Protein AF-A0AAV5SUM6-F1 (afdb_monomer_lite)

Sequence (226 aa):
YHSSLCSFTIERWVATRWWKWYEKASPETRWILVIMEMANLIPAVLNATLWMLGYIDVALNVAINFLLNNVSCVIYYITYRRNILALDLINRGEISFDSYSVARTFQLRENVMVMRYFVSVVLPSAAVSFPCFVYFAFHQFGPEDWIIPRTIAFALFDLHLVLFRVVYLYREITINETILEEFRKIGLVTCLIRMLPMSKRVHPYKDPSEEFRNDDNTRTYFDQLA

Organism: NCBI:txid358040

Secondary structure (DSSP, 8-state):
---HHHHHHHHHHHHHHSHHHHHTT-THHHHHHHHHHHHHHHHHHHHHHHHHTTSS-HHHHHHHHHHHHHHHHHHHHHHHHHHHHHHHHHHTT-S-GGG--HHHHHHHHHHHHHHHHHHHHHHHHHHHHHHHHHHHHHHHHS-TT-HHHHHHHHHHHHHHHHHHHHHHHHHHHHH-HHHHHHHHTSHHHHHHHHHS----PPPS---HHHHHHTTT-SSHHHHT--

Foldseek 3Di:
DQDPLQLLLVVLVCCLVPVVVVVVVDPVVVVSVVVSVCVRVVVVVVLVVCVVVVVDDPVRSVVVSVVSVVVSVVSLVVSLVVLVVVLVCVVVVVDDPVPDDPSSNVSSVVSNVVSVLVCVLVVVLCVLCVLLVVLVCCLVVPDPVPVPSNVVSVVVSVVSVVVSVVVSVVVVCLLDVVSVVVLCVPVVSVVVVVVDPPDPDDNPDPPVVVVVVVPDDPPPPVVVVD

InterPro domains:
  IPR004151 7TM GPCR, serpentine receptor class e (Sre) [PF03125] (5-226)
  IPR052860 Nematode Receptor-Like/GPCR1 [PTHR47521] (3-225)

pLDDT: mean 84.13, std 13.01, range [44.81, 98.19]

Radius of gyration: 22.7 Å; chains: 1; bounding box: 47×44×70 Å

Structure (mmCIF, N/CA/C/O backbone):
data_AF-A0AAV5SUM6-F1
#
_entry.id   AF-A0AAV5SUM6-F1
#
loop_
_atom_site.group_PDB
_atom_site.id
_atom_site.type_symbol
_atom_site.label_atom_id
_atom_site.label_alt_id
_atom_site.label_comp_id
_atom_site.label_asym_id
_atom_site.label_entity_id
_atom_site.label_seq_id
_atom_site.pdbx_PDB_ins_code
_atom_site.Cartn_x
_atom_site.Cartn_y
_atom_site.Cartn_z
_atom_site.occupancy
_atom_site.B_iso_or_equiv
_atom_site.auth_seq_id
_atom_site.auth_comp_id
_atom_site.auth_asym_id
_atom_site.auth_atom_id
_atom_site.pdbx_PDB_model_num
ATOM 1 N N . TYR A 1 1 ? -1.340 4.580 -9.460 1.00 44.81 1 TYR A N 1
ATOM 2 C CA . TYR A 1 1 ? -1.251 4.219 -8.032 1.00 44.81 1 TYR A CA 1
ATOM 3 C C . TYR A 1 1 ? -1.003 5.462 -7.180 1.00 44.81 1 TYR A C 1
ATOM 5 O O . TYR A 1 1 ? -0.123 5.456 -6.327 1.00 44.81 1 TYR A O 1
ATOM 13 N N . HIS A 1 2 ? -1.787 6.530 -7.379 1.00 45.31 2 HIS A N 1
ATOM 14 C CA . HIS A 1 2 ? -1.822 7.584 -6.368 1.00 45.31 2 HIS A CA 1
ATOM 15 C C . HIS A 1 2 ? -2.390 6.982 -5.079 1.00 45.31 2 HIS A C 1
ATOM 17 O O . HIS A 1 2 ? -3.199 6.055 -5.104 1.00 45.31 2 HIS A O 1
ATOM 23 N N . SER A 1 3 ? -1.789 7.404 -3.978 1.00 59.62 3 SER A N 1
ATOM 24 C CA . SER A 1 3 ? -1.592 6.664 -2.742 1.00 59.62 3 SER A CA 1
ATOM 25 C C . SER A 1 3 ? -2.893 6.272 -2.036 1.00 59.62 3 SER A C 1
ATOM 27 O O . SER A 1 3 ? -3.333 6.965 -1.115 1.00 59.62 3 SER A O 1
ATOM 29 N N . SER A 1 4 ? -3.427 5.093 -2.365 1.00 69.88 4 SER A N 1
ATOM 30 C CA . SER A 1 4 ? -4.371 4.373 -1.497 1.00 69.88 4 SER A CA 1
ATOM 31 C C . SER A 1 4 ? -3.863 4.335 -0.053 1.00 69.88 4 SER A C 1
ATOM 33 O O . SER A 1 4 ? -4.636 4.512 0.879 1.00 69.88 4 SER A O 1
ATOM 35 N N . LEU A 1 5 ? -2.541 4.236 0.126 1.00 80.44 5 LEU A N 1
ATOM 36 C CA . LEU A 1 5 ? -1.873 4.317 1.421 1.00 80.44 5 LEU A CA 1
ATOM 37 C C . LEU A 1 5 ? -2.079 5.667 2.125 1.00 80.44 5 LEU A C 1
ATOM 39 O O . LEU A 1 5 ? -2.320 5.672 3.325 1.00 80.44 5 LEU A O 1
ATOM 43 N N . CYS A 1 6 ? -2.024 6.803 1.423 1.00 80.56 6 CYS A N 1
ATOM 44 C CA . CYS A 1 6 ? -2.256 8.119 2.033 1.00 80.56 6 CYS A CA 1
ATOM 45 C C . CYS A 1 6 ? -3.722 8.297 2.414 1.00 80.56 6 CYS A C 1
ATOM 47 O O . CYS A 1 6 ? -3.994 8.673 3.548 1.00 80.56 6 CYS A O 1
ATOM 49 N N . SER A 1 7 ? -4.651 7.964 1.507 1.00 83.25 7 SER A N 1
ATOM 50 C CA . SER A 1 7 ? -6.089 8.035 1.797 1.00 83.25 7 SER A CA 1
ATOM 51 C C . SER A 1 7 ? -6.431 7.180 3.015 1.00 83.25 7 SER A C 1
ATOM 53 O O . SER A 1 7 ? -6.967 7.688 3.998 1.00 83.25 7 SER A O 1
ATOM 55 N N . PHE A 1 8 ? -5.969 5.926 3.019 1.00 85.00 8 PHE A N 1
ATOM 56 C CA . PHE A 1 8 ? -6.120 5.015 4.147 1.00 85.00 8 PHE A CA 1
ATOM 57 C C . PHE A 1 8 ? -5.480 5.569 5.428 1.00 85.00 8 PHE A C 1
ATOM 59 O O . PHE A 1 8 ? -6.082 5.537 6.497 1.00 85.00 8 PHE A O 1
ATOM 66 N N . THR A 1 9 ? -4.269 6.126 5.349 1.00 85.88 9 THR A N 1
ATOM 67 C CA . THR A 1 9 ? -3.590 6.704 6.521 1.00 85.88 9 THR A CA 1
ATOM 68 C C . THR A 1 9 ? -4.360 7.885 7.092 1.00 85.88 9 THR A C 1
ATOM 70 O O . THR A 1 9 ? -4.524 7.969 8.308 1.00 85.88 9 THR A O 1
ATOM 73 N N . ILE A 1 10 ? -4.831 8.792 6.235 1.00 85.69 10 ILE A N 1
ATOM 74 C CA . ILE A 1 10 ? -5.625 9.951 6.639 1.00 85.69 10 ILE A CA 1
ATOM 75 C C . ILE A 1 10 ? -6.941 9.475 7.242 1.00 85.69 10 ILE A C 1
ATOM 77 O O . ILE A 1 10 ? -7.312 9.955 8.305 1.00 85.69 10 ILE A O 1
ATOM 81 N N . GLU A 1 11 ? -7.611 8.498 6.637 1.00 86.19 11 GLU A N 1
ATOM 82 C CA . GLU A 1 11 ? -8.847 7.920 7.163 1.00 86.19 11 GLU A CA 1
ATOM 83 C C . GLU A 1 11 ? -8.635 7.340 8.567 1.00 86.19 11 GLU A C 1
ATOM 85 O O . GLU A 1 11 ? -9.374 7.669 9.496 1.00 86.19 11 GLU A O 1
ATOM 90 N N . ARG A 1 12 ? -7.576 6.542 8.762 1.00 88.69 12 ARG A N 1
ATOM 91 C CA . ARG A 1 12 ? -7.224 5.986 10.077 1.00 88.69 12 ARG A CA 1
ATOM 92 C C . ARG A 1 12 ? -6.838 7.075 11.076 1.00 88.69 12 ARG A C 1
ATOM 94 O O . ARG A 1 12 ? -7.205 6.996 12.246 1.00 88.69 12 ARG A O 1
ATOM 101 N N . TRP A 1 13 ? -6.128 8.110 10.631 1.00 86.88 13 TRP A N 1
ATOM 102 C CA . TRP A 1 13 ? -5.780 9.262 11.461 1.00 86.88 13 TRP A CA 1
ATOM 103 C C . TRP A 1 13 ? -7.026 10.048 11.894 1.00 86.88 13 TRP A C 1
ATOM 105 O O . TRP A 1 13 ? -7.157 10.389 13.074 1.00 86.88 13 TRP A O 1
ATOM 115 N N . VAL A 1 14 ? -7.969 10.269 10.973 1.00 86.69 14 VAL A N 1
ATOM 116 C CA . VAL A 1 14 ? -9.267 10.898 11.239 1.00 86.69 14 VAL A CA 1
ATOM 117 C C . VAL A 1 14 ? -10.059 10.054 12.236 1.00 86.69 14 VAL A C 1
ATOM 119 O O . VAL A 1 14 ? -10.526 10.579 13.246 1.00 86.69 14 VAL A O 1
ATOM 122 N N . ALA A 1 15 ? -10.144 8.740 12.024 1.00 84.62 15 ALA A N 1
ATOM 123 C CA . ALA A 1 15 ? -10.828 7.830 12.938 1.00 84.62 15 ALA A CA 1
ATOM 124 C C . ALA A 1 15 ? -10.250 7.899 14.361 1.00 84.62 15 ALA A C 1
ATOM 126 O O . ALA A 1 15 ? -11.000 8.043 15.325 1.00 84.62 15 ALA A O 1
ATOM 127 N N . THR A 1 16 ? -8.920 7.912 14.507 1.00 85.12 16 THR A N 1
ATOM 128 C CA . THR A 1 16 ? -8.274 8.057 15.822 1.00 85.12 16 THR A CA 1
ATOM 129 C C . THR A 1 16 ? -8.564 9.421 16.472 1.00 85.12 16 THR A C 1
ATOM 131 O O . THR A 1 16 ? -8.722 9.506 17.694 1.00 85.12 16 THR A O 1
ATOM 134 N N . ARG A 1 17 ? -8.617 10.514 15.697 1.00 86.56 17 ARG A N 1
ATOM 135 C CA . ARG A 1 17 ? -8.765 11.875 16.242 1.00 86.56 17 ARG A CA 1
ATOM 136 C C . ARG A 1 17 ? -10.213 12.234 16.580 1.00 86.56 17 ARG A C 1
ATOM 138 O O . ARG A 1 17 ? -10.444 12.860 17.616 1.00 86.56 17 ARG A O 1
ATOM 145 N N . TRP A 1 18 ? -11.164 11.818 15.750 1.00 87.50 18 TRP A N 1
ATOM 146 C CA . TRP A 1 18 ? -12.596 12.110 15.876 1.00 87.50 18 TRP A CA 1
ATOM 147 C C . TRP A 1 18 ? -13.410 10.870 16.283 1.00 87.50 18 TRP A C 1
ATOM 149 O O . TRP A 1 18 ? -14.534 10.661 15.830 1.00 87.50 18 TRP A O 1
ATOM 159 N N . TRP A 1 19 ? -12.860 10.069 17.199 1.00 84.00 19 TRP A N 1
ATOM 160 C CA . TRP A 1 19 ? -13.443 8.810 17.682 1.00 84.00 19 TRP A CA 1
ATOM 161 C C . TRP A 1 19 ? -14.905 8.924 18.157 1.00 84.00 19 TRP A C 1
ATOM 163 O O . TRP A 1 19 ? -15.729 8.064 17.848 1.00 84.00 19 TRP A O 1
ATOM 173 N N . LYS A 1 20 ? -15.249 10.021 18.854 1.00 85.62 20 LYS A N 1
ATOM 174 C CA . LYS A 1 20 ? -16.604 10.290 19.384 1.00 85.62 20 LYS A CA 1
ATOM 175 C C . LYS A 1 20 ? -17.661 10.406 18.293 1.00 85.62 20 LYS A C 1
ATOM 177 O O . LYS A 1 20 ? -18.840 10.180 18.535 1.00 85.62 20 LYS A O 1
ATOM 182 N N . TRP A 1 21 ? -17.260 10.857 17.111 1.00 82.19 21 TRP A N 1
ATOM 183 C CA . TRP A 1 21 ? -18.175 10.996 15.991 1.00 82.19 21 TRP A CA 1
ATOM 184 C C . TRP A 1 21 ? -18.424 9.637 15.329 1.00 82.19 21 TRP A C 1
ATOM 186 O O . TRP A 1 21 ? -19.573 9.317 15.043 1.00 82.19 21 TRP A O 1
ATOM 196 N N . TYR A 1 22 ? -17.389 8.794 15.219 1.00 77.38 22 TYR A N 1
ATOM 197 C CA . TYR A 1 22 ? -17.535 7.401 14.782 1.00 77.38 22 TYR A CA 1
ATOM 198 C C . TYR A 1 22 ? -18.463 6.597 15.702 1.00 77.38 22 TYR A C 1
ATOM 200 O O . TYR A 1 22 ? -19.274 5.810 15.226 1.00 77.38 22 TYR A O 1
ATOM 208 N N . GLU A 1 23 ? -18.389 6.832 17.013 1.00 79.50 23 GLU A N 1
ATOM 209 C CA . GLU A 1 23 ? -19.241 6.165 18.007 1.00 79.50 23 GLU A CA 1
ATOM 210 C C . GLU A 1 23 ? -20.736 6.443 17.796 1.00 79.50 23 GLU A C 1
ATOM 212 O O . GLU A 1 23 ? -21.570 5.574 18.031 1.00 79.50 23 GLU A O 1
ATOM 217 N N . LYS A 1 24 ? -21.088 7.633 17.295 1.00 83.94 24 LYS A N 1
ATOM 218 C CA . LYS A 1 24 ? -22.487 8.001 17.043 1.00 83.94 24 LYS A CA 1
ATOM 219 C C . LYS A 1 24 ? -23.091 7.294 15.829 1.00 83.94 24 LYS A C 1
ATOM 221 O O . LYS A 1 24 ? -24.297 7.420 15.633 1.00 83.94 24 LYS A O 1
ATOM 226 N N . ALA A 1 25 ? -22.274 6.606 15.021 1.00 77.94 25 ALA A N 1
ATOM 227 C CA . ALA A 1 25 ? -22.680 5.903 13.803 1.00 77.94 25 ALA A CA 1
ATOM 228 C C . ALA A 1 25 ? -23.651 6.723 12.928 1.00 77.94 25 ALA A C 1
ATOM 230 O O . ALA A 1 25 ? -24.602 6.186 12.350 1.00 77.94 25 ALA A O 1
ATOM 231 N N . SER A 1 26 ? -23.451 8.044 12.868 1.00 82.88 26 SER A N 1
ATOM 232 C CA . SER A 1 26 ? -24.387 8.929 12.186 1.00 82.88 26 SER A CA 1
ATOM 233 C C . SER A 1 26 ? -24.334 8.682 10.670 1.00 82.88 26 SER A C 1
ATOM 235 O O . SER A 1 26 ? -23.302 8.264 10.138 1.00 82.88 26 SER A O 1
ATOM 237 N N . PRO A 1 27 ? -25.420 8.951 9.921 1.00 84.44 27 PRO A N 1
ATOM 238 C CA . PRO A 1 27 ? -25.420 8.834 8.458 1.00 84.44 27 PRO A CA 1
ATOM 239 C C . PRO A 1 27 ? -24.300 9.644 7.785 1.00 84.44 27 PRO A C 1
ATOM 241 O O . PRO A 1 27 ? -23.797 9.263 6.729 1.00 84.44 27 PRO A O 1
ATOM 244 N N . GLU A 1 28 ? -23.866 10.727 8.432 1.00 84.00 28 GLU A N 1
ATOM 245 C CA . GLU A 1 28 ? -22.728 11.559 8.033 1.00 84.00 28 GLU A CA 1
ATOM 246 C C . GLU A 1 28 ? -21.419 10.765 7.942 1.00 84.00 28 GLU A C 1
ATOM 248 O O . GLU A 1 28 ? -20.552 11.104 7.136 1.00 84.00 28 GLU A O 1
ATOM 253 N N . THR A 1 29 ? -21.283 9.666 8.695 1.00 80.88 29 THR A N 1
ATOM 254 C CA . THR A 1 29 ? -20.079 8.834 8.664 1.00 80.88 29 THR A CA 1
ATOM 255 C C . THR A 1 29 ? -19.814 8.176 7.326 1.00 80.88 29 THR A C 1
ATOM 257 O O . THR A 1 29 ? -18.662 8.056 6.909 1.00 80.88 29 THR A O 1
ATOM 260 N N . ARG A 1 30 ? -20.874 7.877 6.577 1.00 83.81 30 ARG A N 1
ATOM 261 C CA . ARG A 1 30 ? -20.751 7.338 5.220 1.00 83.81 30 ARG A CA 1
ATOM 262 C C . ARG A 1 30 ? -20.231 8.382 4.235 1.00 83.81 30 ARG A C 1
ATOM 264 O O . ARG A 1 30 ? -19.468 8.037 3.337 1.00 83.81 30 ARG A O 1
ATOM 271 N N . TRP A 1 31 ? -20.594 9.652 4.415 1.00 87.62 31 TRP A N 1
ATOM 272 C CA . TRP A 1 31 ? -20.155 10.725 3.523 1.00 87.62 31 TRP A CA 1
ATOM 273 C C . TRP A 1 31 ? -18.656 10.979 3.607 1.00 87.62 31 TRP A C 1
ATOM 275 O O . TRP A 1 31 ? -18.046 11.254 2.580 1.00 87.62 31 TRP A O 1
ATOM 285 N N . ILE A 1 32 ? -18.041 10.827 4.783 1.00 84.19 32 ILE A N 1
ATOM 286 C CA . ILE A 1 32 ? -16.584 10.972 4.902 1.00 84.19 32 ILE A CA 1
ATOM 287 C C . ILE A 1 32 ? -15.861 9.917 4.068 1.00 84.19 32 ILE A C 1
ATOM 289 O O . ILE A 1 32 ? -14.914 10.267 3.374 1.00 84.19 32 ILE A O 1
ATOM 293 N N . LEU A 1 33 ? -16.328 8.665 4.061 1.00 83.31 33 LEU A N 1
ATOM 294 C CA . LEU A 1 33 ? -15.733 7.621 3.221 1.00 83.31 33 LEU A CA 1
ATOM 295 C C . LEU A 1 33 ? -15.814 7.985 1.733 1.00 83.31 33 LEU A C 1
ATOM 297 O O . LEU A 1 33 ? -14.819 7.886 1.022 1.00 83.31 33 LEU A O 1
ATOM 301 N N . VAL A 1 34 ? -16.966 8.489 1.278 1.00 87.88 34 VAL A N 1
ATOM 302 C CA . VAL A 1 34 ? -17.139 8.948 -0.110 1.00 87.88 34 VAL A CA 1
ATOM 303 C C . VAL A 1 34 ? -16.222 10.131 -0.422 1.00 87.88 34 VAL A C 1
ATOM 305 O O . VAL A 1 34 ? -15.563 10.137 -1.455 1.00 87.88 34 VAL A O 1
ATOM 308 N N . ILE A 1 35 ? -16.143 11.124 0.466 1.00 89.25 35 ILE A N 1
ATOM 309 C CA . ILE A 1 35 ? -15.290 12.306 0.278 1.00 89.25 35 ILE A CA 1
ATOM 310 C C . ILE A 1 35 ? -13.816 11.903 0.219 1.00 89.25 35 ILE A C 1
ATOM 312 O O . ILE A 1 35 ? -13.094 12.379 -0.653 1.00 89.25 35 ILE A O 1
ATOM 316 N N . MET A 1 36 ? -13.376 11.014 1.109 1.00 85.62 36 MET A N 1
ATOM 317 C CA . MET A 1 36 ? -12.009 10.492 1.135 1.00 85.62 36 MET A CA 1
ATOM 318 C C . MET A 1 36 ? -11.676 9.722 -0.145 1.00 85.62 36 MET A C 1
ATOM 320 O O . MET A 1 36 ? -10.604 9.918 -0.720 1.00 85.62 36 MET A O 1
ATOM 324 N N . GLU A 1 37 ? -12.608 8.908 -0.640 1.00 85.69 37 GLU A N 1
ATOM 325 C CA . GLU A 1 37 ? -12.416 8.169 -1.886 1.00 85.69 37 GLU A CA 1
ATOM 326 C C . GLU A 1 37 ? -12.366 9.107 -3.098 1.00 85.69 37 GLU A C 1
ATOM 328 O O . GLU A 1 37 ? -11.471 8.992 -3.934 1.00 85.69 37 GLU A O 1
ATOM 333 N N . MET A 1 38 ? -13.241 10.114 -3.157 1.00 90.06 38 MET A N 1
ATOM 334 C CA . MET A 1 38 ? -13.208 11.134 -4.210 1.00 90.06 38 MET A CA 1
ATOM 335 C C . MET A 1 38 ? -11.928 11.976 -4.155 1.00 90.06 38 MET A C 1
ATOM 337 O O . MET A 1 38 ? -11.341 12.269 -5.198 1.00 90.06 38 MET A O 1
ATOM 341 N N . ALA A 1 39 ? -11.454 12.321 -2.955 1.00 87.44 39 ALA A N 1
ATOM 342 C CA . ALA A 1 39 ? -10.200 13.041 -2.752 1.00 87.44 39 ALA A CA 1
ATOM 343 C C . ALA A 1 39 ? -8.973 12.231 -3.199 1.00 87.44 39 ALA A C 1
ATOM 345 O O . ALA A 1 39 ? -7.948 12.819 -3.534 1.00 87.44 39 ALA A O 1
ATOM 346 N N . ASN A 1 40 ? -9.073 10.900 -3.246 1.00 85.56 40 ASN A N 1
ATOM 347 C CA . ASN A 1 40 ? -8.037 10.027 -3.791 1.00 85.56 40 ASN A CA 1
ATOM 348 C C . ASN A 1 40 ? -8.187 9.826 -5.312 1.00 85.56 40 ASN A C 1
ATOM 350 O O . ASN A 1 40 ? -7.207 9.883 -6.058 1.00 85.56 40 ASN A O 1
ATOM 354 N N . LEU A 1 41 ? -9.421 9.631 -5.786 1.00 87.75 41 LEU A N 1
ATOM 355 C CA . LEU A 1 41 ? -9.725 9.346 -7.186 1.00 87.75 41 LEU A CA 1
ATOM 356 C C . LEU A 1 41 ? -9.449 10.546 -8.100 1.00 87.75 41 LEU A C 1
ATOM 358 O O . LEU A 1 41 ? -8.837 10.376 -9.154 1.00 87.75 41 LEU A O 1
ATOM 362 N N . ILE A 1 42 ? -9.861 11.756 -7.705 1.00 91.31 42 ILE A N 1
ATOM 363 C CA . ILE A 1 42 ? -9.731 12.958 -8.544 1.00 91.31 42 ILE A CA 1
ATOM 364 C C . ILE A 1 42 ? -8.257 13.251 -8.888 1.00 91.31 42 ILE A C 1
ATOM 366 O O . ILE A 1 42 ? -7.950 13.346 -10.080 1.00 91.31 42 ILE A O 1
ATOM 370 N N . PRO A 1 43 ? -7.313 13.334 -7.924 1.00 90.19 43 PRO A N 1
ATOM 371 C CA . PRO A 1 43 ? -5.901 13.542 -8.245 1.00 90.19 43 PRO A CA 1
ATOM 372 C C . PRO A 1 43 ? -5.303 12.398 -9.063 1.00 90.19 43 PRO A C 1
ATOM 374 O O . PRO A 1 43 ? -4.469 12.644 -9.930 1.00 90.19 43 PRO A O 1
ATOM 377 N N . ALA A 1 44 ? -5.736 11.154 -8.828 1.00 88.81 44 ALA A N 1
ATOM 378 C CA . ALA A 1 44 ? -5.259 10.003 -9.586 1.00 88.81 44 ALA A CA 1
ATOM 379 C C . ALA A 1 44 ? -5.642 10.095 -11.071 1.00 88.81 44 ALA A C 1
ATOM 381 O O . ALA A 1 44 ? -4.786 9.900 -11.937 1.00 88.81 44 ALA A O 1
ATOM 382 N N . VAL A 1 45 ? -6.907 10.422 -11.358 1.00 92.56 45 VAL A N 1
ATOM 383 C CA . VAL A 1 45 ? -7.418 10.609 -12.724 1.00 92.56 45 VAL A CA 1
ATOM 384 C C . VAL A 1 45 ? -6.761 11.817 -13.382 1.00 92.56 45 VAL A C 1
ATOM 386 O O . VAL A 1 45 ? -6.332 11.724 -14.532 1.00 92.56 45 VAL A O 1
ATOM 389 N N . LEU A 1 46 ? -6.624 12.929 -12.657 1.00 94.00 46 LEU A N 1
ATOM 390 C CA . LEU A 1 46 ? -5.969 14.129 -13.170 1.00 94.00 46 LEU A CA 1
ATOM 391 C C . LEU A 1 46 ? -4.505 13.853 -13.531 1.00 94.00 46 LEU A C 1
ATOM 393 O O . LEU A 1 46 ? -4.089 14.159 -14.644 1.00 94.00 46 LEU A O 1
ATOM 397 N N . ASN A 1 47 ? -3.741 13.214 -12.639 1.00 92.06 47 ASN A N 1
ATOM 398 C CA . ASN A 1 47 ? -2.345 12.868 -12.899 1.00 92.06 47 ASN A CA 1
ATOM 399 C C . ASN A 1 47 ? -2.202 11.911 -14.090 1.00 92.06 47 ASN A C 1
ATOM 401 O O . ASN A 1 47 ? -1.345 12.117 -14.945 1.00 92.06 47 ASN A O 1
ATOM 405 N N . ALA A 1 48 ? -3.065 10.892 -14.183 1.00 91.31 48 ALA A N 1
ATOM 406 C CA . ALA A 1 48 ? -3.079 9.979 -15.324 1.00 91.31 48 ALA A CA 1
ATOM 407 C C . ALA A 1 48 ? -3.390 10.713 -16.637 1.00 91.31 48 ALA A C 1
ATOM 409 O O . ALA A 1 48 ? -2.730 10.469 -17.641 1.00 91.31 48 ALA A O 1
ATOM 410 N N . THR A 1 49 ? -4.346 11.645 -16.619 1.00 94.81 49 THR A N 1
ATOM 411 C CA . THR A 1 49 ? -4.727 12.443 -17.793 1.00 94.81 49 THR A CA 1
ATOM 412 C C . THR A 1 49 ? -3.585 13.356 -18.234 1.00 94.81 49 THR A C 1
ATOM 414 O O . THR A 1 49 ? -3.228 13.369 -19.408 1.00 94.81 49 THR A O 1
ATOM 417 N N . LEU A 1 50 ? -2.967 14.083 -17.299 1.00 95.19 50 LEU A N 1
ATOM 418 C CA . LEU A 1 50 ? -1.843 14.978 -17.584 1.00 95.19 50 LEU A CA 1
ATOM 419 C C . LEU A 1 50 ? -0.621 14.221 -18.117 1.00 95.19 50 LEU A C 1
ATOM 421 O O . LEU A 1 50 ? 0.045 14.696 -19.034 1.00 95.19 50 LEU A O 1
ATOM 425 N N . TRP A 1 51 ? -0.356 13.033 -17.571 1.00 91.50 51 TRP A N 1
ATOM 426 C CA . TRP A 1 51 ? 0.699 12.151 -18.057 1.00 91.50 51 TRP A CA 1
ATOM 427 C C . TRP A 1 51 ? 0.400 11.615 -19.467 1.00 91.50 51 TRP A C 1
ATOM 429 O O . TRP A 1 51 ? 1.251 11.720 -20.345 1.00 91.50 51 TRP A O 1
ATOM 439 N N . MET A 1 52 ? -0.815 11.116 -19.721 1.00 92.44 52 MET A N 1
ATOM 440 C CA . MET A 1 52 ? -1.218 10.583 -21.034 1.00 92.44 52 MET A CA 1
ATOM 441 C C . MET A 1 52 ? -1.239 11.644 -22.141 1.00 92.44 52 MET A C 1
ATOM 443 O O . MET A 1 52 ? -0.939 11.335 -23.290 1.00 92.44 52 MET A O 1
ATOM 447 N N . LEU A 1 53 ? -1.577 12.892 -21.807 1.00 96.50 53 LEU A N 1
ATOM 448 C CA . LEU A 1 53 ? -1.535 14.020 -22.743 1.00 96.50 53 LEU A CA 1
ATOM 449 C C . LEU A 1 53 ? -0.114 14.572 -22.958 1.00 96.50 53 LEU A C 1
ATOM 451 O O . LEU A 1 53 ? 0.063 15.498 -23.745 1.00 96.50 53 LEU A O 1
ATOM 455 N N . GLY A 1 54 ? 0.894 14.027 -22.269 1.00 95.12 54 GLY A N 1
ATOM 456 C CA . GLY A 1 54 ? 2.289 14.445 -22.400 1.00 95.12 54 GLY A CA 1
ATOM 457 C C . GLY A 1 54 ? 2.615 15.789 -21.742 1.00 95.12 54 GLY A C 1
ATOM 458 O O . GLY A 1 54 ? 3.675 16.348 -22.007 1.00 95.12 54 GLY A O 1
ATOM 459 N N . TYR A 1 55 ? 1.741 16.318 -20.876 1.00 97.38 55 TYR A N 1
ATOM 460 C CA . TYR A 1 55 ? 2.008 17.563 -20.143 1.00 97.38 55 TYR A CA 1
ATOM 461 C C . TYR A 1 55 ? 3.031 17.385 -19.017 1.00 97.38 55 TYR A C 1
ATOM 463 O O . TYR A 1 55 ? 3.663 18.357 -18.604 1.00 97.38 55 TYR A O 1
ATOM 471 N N . ILE A 1 56 ? 3.176 16.165 -18.493 1.00 96.25 56 ILE A N 1
ATOM 472 C CA . ILE A 1 56 ? 4.121 15.836 -17.423 1.00 96.25 56 ILE A CA 1
ATOM 473 C C . ILE A 1 56 ? 5.088 14.778 -17.939 1.00 96.25 56 ILE A C 1
ATOM 475 O O . ILE A 1 56 ? 4.672 13.692 -18.345 1.00 96.25 56 ILE A O 1
ATOM 479 N N . ASP A 1 57 ? 6.381 15.089 -17.865 1.00 94.69 57 ASP A N 1
ATOM 480 C CA . ASP A 1 57 ? 7.444 14.145 -18.189 1.00 94.69 57 ASP A CA 1
ATOM 481 C C . ASP A 1 57 ? 7.388 12.893 -17.296 1.00 94.69 57 ASP A C 1
ATOM 483 O O . ASP A 1 57 ? 7.049 12.952 -16.109 1.00 94.69 57 ASP A O 1
ATOM 487 N N . VAL A 1 58 ? 7.752 11.743 -17.866 1.00 89.50 58 VAL A N 1
ATOM 488 C CA . VAL A 1 58 ? 7.720 10.447 -17.176 1.00 89.50 58 VAL A CA 1
ATOM 489 C C . VAL A 1 58 ? 8.593 10.471 -15.922 1.00 89.50 58 VAL A C 1
ATOM 491 O O . VAL A 1 58 ? 8.151 10.012 -14.866 1.00 89.50 58 VAL A O 1
ATOM 494 N N . ALA A 1 59 ? 9.809 11.019 -16.002 1.00 90.06 59 ALA A N 1
ATOM 495 C CA . ALA A 1 59 ? 10.731 11.043 -14.873 1.00 90.06 59 ALA A CA 1
ATOM 496 C C . ALA A 1 59 ? 10.210 11.956 -13.757 1.00 90.06 59 ALA A C 1
ATOM 498 O O . ALA A 1 59 ? 10.249 11.574 -12.585 1.00 90.06 59 ALA A O 1
ATOM 499 N N . LEU A 1 60 ? 9.648 13.116 -14.113 1.00 92.00 60 LEU A N 1
ATOM 500 C CA . LEU A 1 60 ? 9.026 14.025 -13.148 1.00 92.00 60 LEU A CA 1
ATOM 501 C C . LEU A 1 60 ? 7.820 13.374 -12.453 1.00 92.00 60 LEU A C 1
ATOM 503 O O . LEU A 1 60 ? 7.718 13.416 -11.226 1.00 92.00 60 LEU A O 1
ATOM 507 N N . ASN A 1 61 ? 6.935 12.723 -13.213 1.00 91.56 61 ASN A N 1
ATOM 508 C CA . ASN A 1 61 ? 5.774 12.019 -12.668 1.00 91.56 61 ASN A CA 1
ATOM 509 C C . ASN A 1 61 ? 6.195 10.901 -11.697 1.00 91.56 61 ASN A C 1
ATOM 511 O O . ASN A 1 61 ? 5.643 10.777 -10.599 1.00 91.56 61 ASN A O 1
ATOM 515 N N . VAL A 1 62 ? 7.206 10.108 -12.068 1.00 88.81 62 VAL A N 1
ATOM 516 C CA . VAL A 1 62 ? 7.766 9.050 -11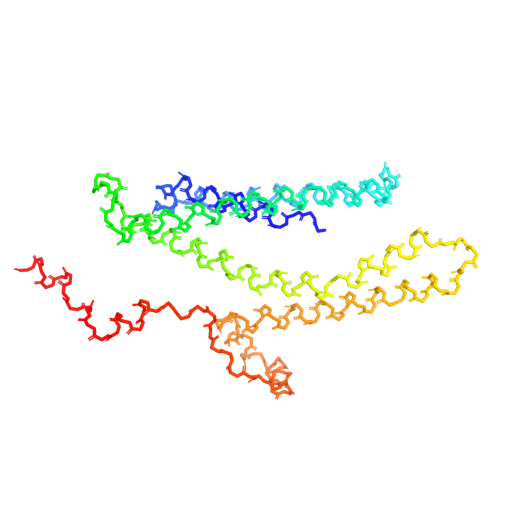.214 1.00 88.81 62 VAL A CA 1
ATOM 517 C C . VAL A 1 62 ? 8.383 9.636 -9.944 1.00 88.81 62 VAL A C 1
ATOM 519 O O . VAL A 1 62 ? 8.113 9.125 -8.857 1.00 88.81 62 VAL A O 1
ATOM 522 N N . ALA A 1 63 ? 9.147 10.728 -10.044 1.00 90.88 63 ALA A N 1
ATOM 523 C CA . ALA A 1 63 ? 9.759 11.388 -8.892 1.00 90.88 63 ALA A CA 1
ATOM 524 C C . ALA A 1 63 ? 8.711 11.929 -7.904 1.00 90.88 63 ALA A C 1
ATOM 526 O O . ALA A 1 63 ? 8.827 11.702 -6.697 1.00 90.88 63 ALA A O 1
ATOM 527 N N . ILE A 1 64 ? 7.654 12.581 -8.403 1.00 91.06 64 ILE A N 1
ATOM 528 C CA . ILE A 1 64 ? 6.542 13.077 -7.578 1.00 91.06 64 ILE A CA 1
ATOM 529 C C . ILE A 1 64 ? 5.828 11.912 -6.881 1.00 91.06 64 ILE A C 1
ATOM 531 O O . ILE A 1 64 ? 5.619 11.956 -5.668 1.00 91.06 64 ILE A O 1
ATOM 535 N N . ASN A 1 65 ? 5.493 10.845 -7.613 1.00 88.69 65 ASN A N 1
ATOM 536 C CA . ASN A 1 65 ? 4.841 9.666 -7.035 1.00 88.69 65 ASN A CA 1
ATOM 537 C C . ASN A 1 65 ? 5.721 8.981 -5.982 1.00 88.69 65 ASN A C 1
ATOM 539 O O . ASN A 1 65 ? 5.225 8.590 -4.924 1.00 88.69 65 ASN A O 1
ATOM 543 N N . PHE A 1 66 ? 7.026 8.875 -6.236 1.00 88.38 66 PHE A N 1
ATOM 544 C CA . PHE A 1 66 ? 7.983 8.335 -5.278 1.00 88.38 66 PHE A CA 1
ATOM 545 C C . PHE A 1 66 ? 8.027 9.176 -3.997 1.00 88.38 66 PHE A C 1
ATOM 547 O O . PHE A 1 66 ? 7.914 8.624 -2.901 1.00 88.38 66 PHE A O 1
ATOM 554 N N . LEU A 1 67 ? 8.131 10.504 -4.110 1.00 91.06 67 LEU A N 1
ATOM 555 C CA . LEU A 1 67 ? 8.144 11.406 -2.958 1.00 91.06 67 LEU A CA 1
ATOM 556 C C . LEU A 1 67 ? 6.852 11.289 -2.137 1.00 91.06 67 LEU A C 1
ATOM 558 O O . LEU A 1 67 ? 6.910 11.074 -0.925 1.00 91.06 67 LEU A O 1
ATOM 562 N N . LEU A 1 68 ? 5.691 11.366 -2.795 1.00 89.00 68 LEU A N 1
ATOM 563 C CA . LEU A 1 68 ? 4.384 11.254 -2.140 1.00 89.00 68 LEU A CA 1
ATOM 564 C C . LEU A 1 68 ? 4.212 9.905 -1.434 1.00 89.00 68 LEU A C 1
ATOM 566 O O . LEU A 1 68 ? 3.709 9.857 -0.309 1.00 89.00 68 LEU A O 1
ATOM 570 N N . ASN A 1 69 ? 4.663 8.812 -2.054 1.00 87.44 69 ASN A N 1
ATOM 571 C CA . ASN A 1 69 ? 4.614 7.487 -1.445 1.00 87.44 69 ASN A CA 1
ATOM 572 C C . ASN A 1 69 ? 5.486 7.408 -0.181 1.00 87.44 69 ASN A C 1
ATOM 574 O O . ASN A 1 69 ? 5.028 6.917 0.848 1.00 87.44 69 ASN A O 1
ATOM 578 N N . ASN A 1 70 ? 6.708 7.949 -0.215 1.00 90.12 70 ASN A N 1
ATOM 579 C CA . ASN A 1 70 ? 7.593 7.968 0.954 1.00 90.12 70 ASN A CA 1
ATOM 580 C C . ASN A 1 70 ? 7.023 8.815 2.099 1.00 90.12 70 ASN A C 1
ATOM 582 O O . ASN A 1 70 ? 7.010 8.362 3.244 1.00 90.12 70 ASN A O 1
ATOM 586 N N . VAL A 1 71 ? 6.485 10.002 1.798 1.00 90.12 71 VAL A N 1
ATOM 587 C CA . VAL A 1 71 ? 5.790 10.835 2.794 1.00 90.12 71 VAL A CA 1
ATOM 588 C C . VAL A 1 71 ? 4.621 10.065 3.412 1.00 90.12 71 VAL A C 1
ATOM 590 O O . VAL A 1 71 ? 4.472 10.040 4.633 1.00 90.12 71 VAL A O 1
ATOM 593 N N . SER A 1 72 ? 3.839 9.362 2.591 1.00 88.81 72 SER A N 1
ATOM 594 C CA . SER A 1 72 ? 2.711 8.550 3.058 1.00 88.81 72 SER A CA 1
ATOM 595 C C . SER A 1 72 ? 3.167 7.419 3.986 1.00 88.81 72 SER A C 1
ATOM 597 O O . SER A 1 72 ? 2.582 7.237 5.051 1.00 88.81 72 SER A O 1
ATOM 599 N N . CYS A 1 73 ? 4.249 6.710 3.648 1.00 90.00 73 CYS A N 1
ATOM 600 C CA . CYS A 1 73 ? 4.846 5.684 4.508 1.00 90.00 73 CYS A CA 1
ATOM 601 C C . CYS A 1 73 ? 5.307 6.247 5.861 1.00 90.00 73 CYS A C 1
ATOM 603 O O . CYS A 1 73 ? 5.109 5.606 6.895 1.00 90.00 73 CYS A O 1
ATOM 605 N N . VAL A 1 74 ? 5.884 7.454 5.880 1.00 91.62 74 VAL A N 1
ATOM 606 C CA . VAL A 1 74 ? 6.302 8.125 7.121 1.00 91.62 74 VAL A CA 1
ATOM 607 C C . VAL A 1 74 ? 5.090 8.472 7.988 1.00 91.62 74 VAL A C 1
ATOM 609 O O . VAL A 1 74 ? 5.071 8.135 9.173 1.00 91.62 74 VAL A O 1
ATOM 612 N N . ILE A 1 75 ? 4.052 9.089 7.413 1.00 91.00 75 ILE A N 1
ATOM 613 C CA . ILE A 1 75 ? 2.820 9.431 8.147 1.00 91.00 75 ILE A CA 1
ATOM 614 C C . ILE A 1 75 ? 2.143 8.157 8.672 1.00 91.00 75 ILE A C 1
ATOM 616 O O . ILE A 1 75 ? 1.703 8.115 9.827 1.00 91.00 75 ILE A O 1
ATOM 620 N N . TYR A 1 76 ? 2.110 7.100 7.857 1.00 91.62 76 TYR A N 1
ATOM 621 C CA . TYR A 1 76 ? 1.585 5.793 8.233 1.00 91.62 76 TYR A CA 1
ATOM 622 C C . TYR A 1 76 ? 2.325 5.224 9.441 1.00 91.62 76 TYR A C 1
ATOM 624 O O . TYR A 1 76 ? 1.701 4.862 10.439 1.00 91.62 76 TYR A O 1
ATOM 632 N N . TYR A 1 77 ? 3.658 5.198 9.386 1.00 93.25 77 TYR A N 1
ATOM 633 C CA . TYR A 1 77 ? 4.494 4.697 10.470 1.00 93.25 77 TYR A CA 1
ATOM 634 C C . TYR A 1 77 ? 4.284 5.489 11.765 1.00 93.25 77 TYR A C 1
ATOM 636 O O . TYR A 1 77 ? 4.084 4.893 12.825 1.00 93.25 77 TYR A O 1
ATOM 644 N N . ILE A 1 78 ? 4.258 6.823 11.689 1.00 93.62 78 ILE A N 1
ATOM 645 C CA . ILE A 1 78 ? 4.006 7.689 12.851 1.00 93.62 78 ILE A CA 1
ATOM 646 C C . ILE A 1 78 ? 2.632 7.385 13.459 1.00 93.62 78 ILE A C 1
ATOM 648 O O . ILE A 1 78 ? 2.511 7.241 14.677 1.00 93.62 78 ILE A O 1
ATOM 652 N N . THR A 1 79 ? 1.601 7.255 12.624 1.00 92.31 79 THR A N 1
ATOM 653 C CA . THR A 1 79 ? 0.225 6.976 13.062 1.00 92.31 79 THR A CA 1
ATOM 654 C C . THR A 1 79 ? 0.125 5.594 13.704 1.00 92.31 79 THR A C 1
ATOM 656 O O . THR A 1 79 ? -0.425 5.458 14.796 1.00 92.31 79 THR A O 1
ATOM 659 N N . TYR A 1 80 ? 0.747 4.585 13.097 1.00 93.75 80 TYR A N 1
ATOM 660 C CA . TYR A 1 80 ? 0.812 3.231 13.634 1.00 93.75 80 TYR A CA 1
ATOM 661 C C . TYR A 1 80 ? 1.512 3.187 14.998 1.00 93.75 80 TYR A C 1
ATOM 663 O O . TYR A 1 80 ? 0.977 2.629 15.958 1.00 93.75 80 TYR A O 1
ATOM 671 N N . ARG A 1 81 ? 2.675 3.842 15.125 1.00 94.69 81 ARG A N 1
ATOM 672 C CA . ARG A 1 81 ? 3.418 3.930 16.392 1.00 94.69 81 ARG A CA 1
ATOM 673 C C . ARG A 1 81 ? 2.614 4.637 17.478 1.00 94.69 81 ARG A C 1
ATOM 675 O O . ARG A 1 81 ? 2.614 4.175 18.615 1.00 94.69 81 ARG A O 1
ATOM 682 N N . ARG A 1 82 ? 1.908 5.720 17.136 1.00 93.69 82 ARG A N 1
ATOM 683 C CA . ARG A 1 82 ? 1.027 6.437 18.071 1.00 93.69 82 ARG A CA 1
ATOM 684 C C . ARG A 1 82 ? -0.141 5.572 18.538 1.00 93.69 82 ARG A C 1
ATOM 686 O O . ARG A 1 82 ? -0.418 5.562 19.732 1.00 93.69 82 ARG A O 1
ATOM 693 N N . ASN A 1 83 ? -0.783 4.829 17.636 1.00 92.94 83 ASN A N 1
ATOM 694 C CA . ASN A 1 83 ? -1.887 3.934 17.989 1.00 92.94 83 ASN A CA 1
ATOM 695 C C . ASN A 1 83 ? -1.422 2.793 18.910 1.00 92.94 83 ASN A C 1
ATOM 697 O O . ASN A 1 83 ? -2.097 2.498 19.893 1.00 92.94 83 ASN A O 1
ATOM 701 N N . ILE A 1 84 ? -0.246 2.204 18.652 1.00 93.56 84 ILE A N 1
ATOM 702 C CA . ILE A 1 84 ? 0.345 1.190 19.542 1.00 93.56 84 ILE A CA 1
ATOM 703 C C . ILE A 1 84 ? 0.666 1.772 20.914 1.00 93.56 84 ILE A C 1
ATOM 705 O O . ILE A 1 84 ? 0.305 1.169 21.918 1.00 93.56 84 ILE A O 1
ATOM 709 N N . LEU A 1 85 ? 1.333 2.928 20.965 1.00 93.44 85 LEU A N 1
ATOM 710 C CA . LEU A 1 85 ? 1.699 3.553 22.235 1.00 93.44 85 LEU A CA 1
ATOM 711 C C . LEU A 1 85 ? 0.452 3.904 23.054 1.00 93.44 85 LEU A C 1
ATOM 713 O O . LEU A 1 85 ? 0.410 3.635 24.247 1.00 93.44 85 LEU A O 1
ATOM 717 N N . ALA A 1 86 ? -0.580 4.457 22.414 1.00 91.25 86 ALA A N 1
ATOM 718 C CA . ALA A 1 86 ? -1.845 4.750 23.079 1.00 91.25 86 ALA A CA 1
ATOM 719 C C . ALA A 1 86 ? -2.498 3.482 23.647 1.00 91.25 86 ALA A C 1
ATOM 721 O O . ALA A 1 86 ? -3.023 3.514 24.755 1.00 91.25 86 ALA A O 1
ATOM 722 N N . LEU A 1 87 ? -2.445 2.367 22.913 1.00 90.88 87 LEU A N 1
ATOM 723 C CA . LEU A 1 87 ? -2.975 1.089 23.379 1.00 90.88 87 LEU A CA 1
ATOM 724 C C . LEU A 1 87 ? -2.162 0.513 24.553 1.00 90.88 87 LEU A C 1
ATOM 726 O O . LEU A 1 87 ? -2.752 -0.000 25.499 1.00 90.88 87 LEU A O 1
ATOM 730 N N . ASP A 1 88 ? -0.834 0.634 24.522 1.00 91.62 88 ASP A N 1
ATOM 731 C CA . ASP A 1 88 ? 0.059 0.198 25.604 1.00 91.62 88 ASP A CA 1
ATOM 732 C C . ASP A 1 88 ? -0.175 1.006 26.892 1.00 91.62 88 ASP A C 1
ATOM 734 O O . ASP A 1 88 ? -0.361 0.428 27.959 1.00 91.62 88 ASP A O 1
ATOM 738 N N . LEU A 1 89 ? -0.297 2.334 26.787 1.00 90.62 89 LEU A N 1
ATOM 739 C CA . LEU A 1 89 ? -0.621 3.205 27.926 1.00 90.62 89 LEU A CA 1
ATOM 740 C C . LEU A 1 89 ? -1.983 2.863 28.556 1.00 90.62 89 LEU A C 1
ATOM 742 O O . LEU A 1 89 ? -2.115 2.882 29.779 1.00 90.62 89 LEU A O 1
ATOM 746 N N . ILE A 1 90 ? -2.986 2.511 27.738 1.00 88.19 90 ILE A N 1
ATOM 747 C CA . ILE A 1 90 ? -4.287 2.024 28.231 1.00 88.19 90 ILE A CA 1
ATOM 748 C C . ILE A 1 90 ? -4.113 0.701 28.983 1.00 88.19 90 ILE A C 1
ATOM 750 O O . ILE A 1 90 ? -4.643 0.553 30.080 1.00 88.19 90 ILE A O 1
ATOM 754 N N . ASN A 1 91 ? -3.375 -0.253 28.410 1.00 87.00 91 ASN A N 1
ATOM 755 C CA . ASN A 1 91 ? -3.187 -1.575 29.009 1.00 87.00 91 ASN A CA 1
ATOM 756 C C . ASN A 1 91 ? -2.407 -1.523 30.335 1.00 87.00 91 ASN A C 1
ATOM 758 O O . ASN A 1 91 ? -2.612 -2.382 31.186 1.00 87.00 91 ASN A O 1
ATOM 762 N N . ARG A 1 92 ? -1.545 -0.517 30.528 1.00 89.31 92 ARG A N 1
ATOM 763 C CA . ARG A 1 92 ? -0.812 -0.281 31.785 1.00 89.31 92 ARG A CA 1
ATOM 764 C C . ARG A 1 92 ? -1.626 0.450 32.856 1.00 89.31 92 ARG A C 1
ATOM 766 O O . ARG A 1 92 ? -1.155 0.575 33.980 1.00 89.31 92 ARG A O 1
ATOM 773 N N . GLY A 1 93 ? -2.820 0.949 32.527 1.00 85.62 93 GLY A N 1
ATOM 774 C CA . GLY A 1 93 ? -3.643 1.732 33.454 1.00 85.62 93 GLY A CA 1
ATOM 775 C C . GLY A 1 93 ? -3.104 3.140 33.739 1.00 85.62 93 GLY A C 1
ATOM 776 O O . GLY A 1 93 ? -3.547 3.782 34.685 1.00 85.62 93 GLY A O 1
ATOM 777 N N . GLU A 1 94 ? -2.170 3.646 32.926 1.00 84.12 94 GLU A N 1
ATOM 778 C CA . GLU A 1 94 ? -1.550 4.971 33.109 1.00 84.12 94 GLU A CA 1
ATOM 779 C C . GLU A 1 94 ? -2.453 6.132 32.635 1.00 84.12 94 GLU A C 1
ATOM 781 O O . GLU A 1 94 ? -2.108 7.304 32.784 1.00 84.12 94 GLU A O 1
ATOM 786 N N . ILE A 1 95 ? -3.619 5.834 32.050 1.00 77.31 95 ILE A N 1
ATOM 787 C CA . ILE A 1 95 ? -4.558 6.837 31.533 1.00 77.31 95 ILE A CA 1
ATOM 788 C C . ILE A 1 95 ? -5.652 7.121 32.563 1.00 77.31 95 ILE A C 1
ATOM 790 O O . ILE A 1 95 ? -6.307 6.200 33.045 1.00 77.31 95 ILE A O 1
ATOM 794 N N . SER A 1 96 ? -5.891 8.405 32.860 1.00 72.69 96 SER A N 1
ATOM 795 C CA . SER A 1 96 ? -6.949 8.796 33.796 1.00 72.69 96 SER A CA 1
ATOM 796 C C . SER A 1 96 ? -8.330 8.341 33.303 1.00 72.69 96 SER A C 1
ATOM 798 O O . SER A 1 96 ? -8.670 8.491 32.120 1.00 72.69 96 SER A O 1
ATOM 800 N N . PHE A 1 97 ? -9.128 7.804 34.231 1.00 63.34 97 PHE A N 1
ATOM 801 C CA . PHE A 1 97 ? -10.461 7.249 33.977 1.00 63.34 97 PHE A CA 1
ATOM 802 C C . PHE A 1 97 ? -11.420 8.244 33.304 1.00 63.34 97 PHE A C 1
ATOM 804 O O . PHE A 1 97 ? -12.225 7.831 32.476 1.00 63.34 97 PHE A O 1
ATOM 811 N N . ASP A 1 98 ? -11.266 9.551 33.539 1.00 66.94 98 ASP A N 1
ATOM 812 C CA . ASP A 1 98 ? -12.090 10.597 32.905 1.00 66.94 98 ASP A CA 1
ATOM 813 C C . ASP A 1 98 ? -11.923 10.682 31.378 1.00 66.94 98 ASP A C 1
ATOM 815 O O . ASP A 1 98 ? -12.759 11.247 30.671 1.00 66.94 98 ASP A O 1
ATOM 819 N N . SER A 1 99 ? -10.834 10.129 30.841 1.00 65.81 99 SER A N 1
ATOM 820 C CA . SER A 1 99 ? -10.549 10.109 29.401 1.00 65.81 99 SER A CA 1
ATOM 821 C C . SER A 1 99 ? -10.706 8.724 28.762 1.00 65.81 99 SER A C 1
ATOM 823 O O . SER A 1 99 ? -10.483 8.567 27.549 1.00 65.81 99 SER A O 1
ATOM 825 N N . TYR A 1 100 ? -11.090 7.733 29.572 1.00 72.19 100 TYR A N 1
ATOM 826 C CA . TYR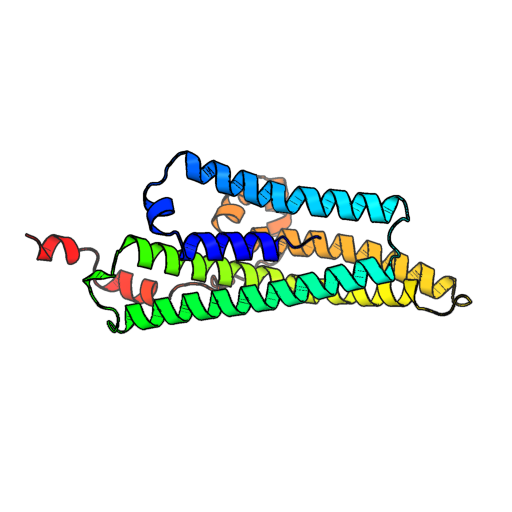 A 1 100 ? -11.297 6.356 29.162 1.00 72.19 100 TYR A CA 1
ATOM 827 C C . TYR A 1 100 ? -12.735 6.157 28.675 1.00 72.19 100 TYR A C 1
ATOM 829 O O . TYR A 1 100 ? -13.703 6.422 29.378 1.00 72.19 100 TYR A O 1
ATOM 837 N N . SER A 1 101 ? -12.872 5.666 27.446 1.00 79.50 101 SER A N 1
ATOM 838 C CA . SER A 1 101 ? -14.130 5.135 26.925 1.00 79.50 101 SER A CA 1
ATOM 839 C C . SER A 1 101 ? -13.836 3.771 26.322 1.00 79.50 101 SER A C 1
ATOM 841 O O . SER A 1 101 ? -12.872 3.621 25.564 1.00 79.50 101 SER A O 1
ATOM 843 N N . VAL A 1 102 ? -14.690 2.795 26.628 1.00 83.25 102 VAL A N 1
ATOM 844 C CA . VAL A 1 102 ? -14.632 1.443 26.056 1.00 83.25 102 VAL A CA 1
ATOM 845 C C . VAL A 1 102 ? -14.610 1.510 24.523 1.00 83.25 102 VAL A C 1
ATOM 847 O O . VAL A 1 102 ? -13.828 0.803 23.883 1.00 83.25 102 VAL A O 1
ATOM 850 N N . ALA A 1 103 ? -15.375 2.435 23.932 1.00 82.12 103 ALA A N 1
ATOM 851 C CA . ALA A 1 103 ? -15.411 2.650 22.488 1.00 82.12 103 ALA A CA 1
ATOM 852 C C . ALA A 1 103 ? -14.053 3.102 21.931 1.00 82.12 103 ALA A C 1
ATOM 854 O O . ALA A 1 103 ? -13.612 2.626 20.886 1.00 82.12 103 ALA A O 1
ATOM 855 N N . ARG A 1 104 ? -13.337 3.972 22.651 1.00 84.50 104 ARG A N 1
ATOM 856 C CA . ARG A 1 104 ? -12.011 4.447 22.236 1.00 84.50 104 ARG A CA 1
ATOM 857 C C . ARG A 1 104 ? -10.981 3.317 22.234 1.00 84.50 104 ARG A C 1
ATOM 859 O O . ARG A 1 104 ? -10.168 3.237 21.314 1.00 84.50 104 ARG A O 1
ATOM 866 N N . THR A 1 105 ? -11.004 2.440 23.238 1.00 87.88 105 THR A N 1
ATOM 867 C CA . THR A 1 105 ? -10.116 1.268 23.275 1.00 87.88 105 THR A CA 1
ATOM 868 C C . THR A 1 105 ? -10.433 0.297 22.143 1.00 87.88 105 THR A C 1
ATOM 870 O O . THR A 1 105 ? -9.505 -0.197 21.503 1.00 87.88 105 THR A O 1
ATOM 873 N N . PHE A 1 106 ? -11.717 0.066 21.854 1.00 86.75 106 PHE A N 1
ATOM 874 C CA . PHE A 1 106 ? -12.141 -0.774 20.734 1.00 86.75 106 PHE A CA 1
ATOM 875 C C . PHE A 1 106 ? -11.622 -0.233 19.394 1.00 86.75 106 PHE A C 1
ATOM 877 O O . PHE A 1 106 ? -10.939 -0.951 18.669 1.00 86.75 106 PHE A O 1
ATOM 884 N N . GLN A 1 107 ? -11.822 1.059 19.122 1.00 87.12 107 GLN A N 1
ATOM 885 C CA . GLN A 1 107 ? -11.353 1.694 17.886 1.00 87.12 107 GLN A CA 1
ATOM 886 C C . GLN A 1 107 ? -9.825 1.699 17.749 1.00 87.12 107 GLN A C 1
ATOM 888 O O . GLN A 1 107 ? -9.298 1.515 16.655 1.00 87.12 107 GLN A O 1
ATOM 893 N N . LEU A 1 108 ? -9.082 1.897 18.844 1.00 90.50 108 LEU A N 1
ATOM 894 C CA . LEU A 1 108 ? -7.618 1.809 18.810 1.00 90.50 108 LEU A CA 1
ATOM 895 C C . LEU A 1 108 ? -7.147 0.390 18.475 1.00 90.50 108 LEU A C 1
ATOM 897 O O . LEU A 1 108 ? -6.236 0.236 17.661 1.00 90.50 108 LEU A O 1
ATOM 901 N N . ARG A 1 109 ? -7.769 -0.637 19.069 1.00 90.12 109 ARG A N 1
ATOM 902 C CA . ARG A 1 109 ? -7.464 -2.044 18.767 1.00 90.12 109 ARG A CA 1
ATOM 903 C C . ARG A 1 109 ? -7.765 -2.371 17.312 1.00 90.12 109 ARG A C 1
ATOM 905 O O . ARG A 1 109 ? -6.897 -2.913 16.632 1.00 90.12 109 ARG A O 1
ATOM 912 N N . GLU A 1 110 ? -8.936 -1.967 16.830 1.00 88.19 110 GLU A N 1
ATOM 913 C CA . GLU A 1 110 ? -9.333 -2.117 15.433 1.00 88.19 110 GLU A CA 1
ATOM 914 C C . GLU A 1 110 ? -8.333 -1.421 14.500 1.00 88.19 110 GLU A C 1
ATOM 916 O O . GLU A 1 110 ? -7.770 -2.056 13.614 1.00 88.19 110 GLU A O 1
ATOM 921 N N . ASN A 1 111 ? -7.995 -0.152 14.741 1.00 91.00 111 ASN A N 1
ATOM 922 C CA . ASN A 1 111 ? -7.030 0.572 13.912 1.00 91.00 111 ASN A CA 1
ATOM 923 C C . ASN A 1 111 ? -5.649 -0.100 13.889 1.00 91.00 111 ASN A C 1
ATOM 925 O O . ASN A 1 111 ? -5.044 -0.206 12.823 1.00 91.00 111 ASN A O 1
ATOM 929 N N . VAL A 1 112 ? -5.138 -0.577 15.031 1.00 92.19 112 VAL A N 1
ATOM 930 C CA . VAL A 1 112 ? -3.863 -1.315 15.078 1.00 92.19 112 VAL A CA 1
ATOM 931 C C . VAL A 1 112 ? -3.958 -2.629 14.302 1.00 92.19 112 VAL A C 1
ATOM 933 O O . VAL A 1 112 ? -3.029 -2.954 13.560 1.00 92.19 112 VAL A O 1
ATOM 936 N N . MET A 1 113 ? -5.061 -3.367 14.442 1.00 89.44 113 MET A N 1
ATOM 937 C CA . MET A 1 113 ? -5.314 -4.612 13.715 1.00 89.44 113 MET A CA 1
ATOM 938 C C . MET A 1 113 ? -5.328 -4.369 12.201 1.00 89.44 113 MET A C 1
ATOM 940 O O . MET A 1 113 ? -4.562 -5.006 11.477 1.00 89.44 113 MET A O 1
ATOM 944 N N . VAL A 1 114 ? -6.116 -3.400 11.725 1.00 90.12 114 VAL A N 1
ATOM 945 C CA . VAL A 1 114 ? -6.213 -3.073 10.294 1.00 90.12 114 VAL A CA 1
ATOM 946 C C . VAL A 1 114 ? -4.863 -2.586 9.758 1.00 90.12 114 VAL A C 1
ATOM 948 O O . VAL A 1 114 ? -4.436 -3.005 8.685 1.00 90.12 114 VAL A O 1
ATOM 951 N N . MET A 1 115 ? -4.127 -1.760 10.509 1.00 91.38 115 MET A N 1
ATOM 952 C CA . MET A 1 115 ? -2.793 -1.318 10.089 1.00 91.38 115 MET A CA 1
ATOM 953 C C . MET A 1 115 ? -1.777 -2.475 10.027 1.00 91.38 115 MET A C 1
ATOM 955 O O . MET A 1 115 ? -0.944 -2.543 9.121 1.00 91.38 115 MET A O 1
ATOM 959 N N . ARG A 1 116 ? -1.823 -3.432 10.956 1.00 90.25 116 ARG A N 1
ATOM 960 C CA . ARG A 1 116 ? -0.976 -4.636 10.871 1.00 90.25 116 ARG A CA 1
ATOM 961 C C . ARG A 1 116 ? -1.330 -5.487 9.661 1.00 90.25 116 ARG A C 1
ATOM 963 O O . ARG A 1 116 ? -0.426 -5.893 8.930 1.00 90.25 116 ARG A O 1
ATOM 970 N N . TYR A 1 117 ? -2.625 -5.708 9.434 1.00 87.50 117 TYR A N 1
ATOM 971 C CA . TYR A 1 117 ? -3.130 -6.405 8.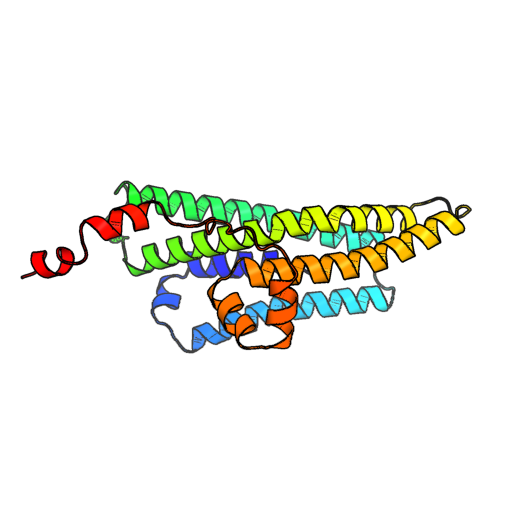256 1.00 87.50 117 TYR A CA 1
ATOM 972 C C . TYR A 1 117 ? -2.605 -5.743 6.978 1.00 87.50 117 TYR A C 1
ATOM 974 O O . TYR A 1 117 ? -1.973 -6.400 6.152 1.00 87.50 117 TYR A O 1
ATOM 982 N N . PHE A 1 118 ? -2.745 -4.424 6.866 1.00 89.31 118 PHE A N 1
ATOM 983 C CA . PHE A 1 118 ? -2.288 -3.674 5.705 1.00 89.31 118 PHE A CA 1
ATOM 984 C C . PHE A 1 118 ? -0.777 -3.823 5.467 1.00 89.31 118 PHE A C 1
ATOM 986 O O . PHE A 1 118 ? -0.366 -4.119 4.348 1.00 89.31 118 PHE A O 1
ATOM 993 N N . VAL A 1 119 ? 0.063 -3.728 6.507 1.00 90.06 119 VAL A N 1
ATOM 994 C CA . VAL A 1 119 ? 1.517 -3.973 6.382 1.00 90.06 119 VAL A CA 1
ATOM 995 C C . VAL A 1 119 ? 1.809 -5.400 5.912 1.00 90.06 119 VAL A C 1
ATOM 997 O O . VAL A 1 119 ? 2.677 -5.597 5.061 1.00 90.06 119 VAL A O 1
ATOM 1000 N N . SER A 1 120 ? 1.076 -6.389 6.430 1.00 86.75 120 SER A N 1
ATOM 1001 C CA . SER A 1 120 ? 1.254 -7.797 6.054 1.00 86.75 120 SER A CA 1
ATOM 1002 C C . SER A 1 120 ? 0.915 -8.077 4.585 1.00 86.75 120 SER A C 1
ATOM 1004 O O . SER A 1 120 ? 1.519 -8.962 3.980 1.00 86.75 120 SER A O 1
ATOM 1006 N N . VAL A 1 121 ? 0.005 -7.293 3.997 1.00 86.69 121 VAL A N 1
ATOM 1007 C CA . VAL A 1 121 ? -0.349 -7.350 2.572 1.00 86.69 121 VAL A CA 1
ATOM 1008 C C . VAL A 1 121 ? 0.651 -6.546 1.739 1.00 86.69 121 VAL A C 1
ATOM 1010 O O . VAL A 1 121 ? 1.193 -7.042 0.751 1.00 86.69 121 VAL A O 1
ATOM 1013 N N . VAL A 1 122 ? 0.934 -5.305 2.135 1.00 86.38 122 VAL A N 1
ATOM 1014 C CA . VAL A 1 122 ? 1.698 -4.340 1.331 1.00 86.38 122 VAL A CA 1
ATOM 1015 C C . VAL A 1 122 ? 3.175 -4.692 1.255 1.00 86.38 122 VAL A C 1
ATOM 1017 O O . VAL A 1 122 ? 3.752 -4.580 0.179 1.00 86.38 122 VAL A O 1
ATOM 1020 N N . LEU A 1 123 ? 3.801 -5.149 2.343 1.00 88.69 123 LEU A N 1
ATOM 1021 C CA . LEU A 1 123 ? 5.243 -5.408 2.347 1.00 88.69 123 LEU A CA 1
ATOM 1022 C C . LEU A 1 123 ? 5.646 -6.540 1.376 1.00 88.69 123 LEU A C 1
ATOM 1024 O O . LEU A 1 123 ? 6.541 -6.318 0.557 1.00 88.69 123 LEU A O 1
ATOM 1028 N N . PRO A 1 124 ? 4.983 -7.716 1.365 1.00 87.88 124 PRO A N 1
ATOM 1029 C CA . PRO A 1 124 ? 5.241 -8.727 0.342 1.00 87.88 124 PRO A CA 1
ATOM 1030 C C . PRO A 1 124 ? 4.926 -8.233 -1.069 1.00 87.88 124 PRO A C 1
ATOM 1032 O O . PRO A 1 124 ? 5.637 -8.572 -2.007 1.00 87.88 124 PRO A O 1
ATOM 1035 N N . SER A 1 125 ? 3.879 -7.421 -1.220 1.00 86.31 125 SER A N 1
ATOM 1036 C CA . SER A 1 125 ? 3.489 -6.858 -2.514 1.00 86.31 125 SER A CA 1
ATOM 1037 C C . SER A 1 125 ? 4.569 -5.928 -3.061 1.00 86.31 125 SER A C 1
ATOM 1039 O O . SER A 1 125 ? 4.961 -6.054 -4.216 1.00 86.31 125 SER A O 1
ATOM 1041 N N . ALA A 1 126 ? 5.122 -5.062 -2.212 1.00 88.00 126 ALA A N 1
ATOM 1042 C CA . ALA A 1 126 ? 6.243 -4.199 -2.554 1.00 88.00 126 ALA A CA 1
ATOM 1043 C C . ALA A 1 126 ? 7.464 -5.026 -2.986 1.00 88.00 126 ALA A C 1
ATOM 1045 O O . ALA A 1 126 ? 8.042 -4.750 -4.037 1.00 88.00 126 ALA A O 1
ATOM 1046 N N . ALA A 1 127 ? 7.797 -6.085 -2.240 1.00 90.50 127 ALA A N 1
ATOM 1047 C CA . ALA A 1 127 ? 8.905 -6.981 -2.575 1.00 90.50 127 ALA A CA 1
ATOM 1048 C C . ALA A 1 127 ? 8.719 -7.671 -3.940 1.00 90.50 127 ALA A C 1
ATOM 1050 O O . ALA A 1 127 ? 9.651 -7.702 -4.737 1.00 90.50 127 ALA A O 1
ATOM 1051 N N . VAL A 1 128 ? 7.513 -8.167 -4.240 1.00 90.12 128 VAL A N 1
ATOM 1052 C CA . VAL A 1 128 ? 7.193 -8.792 -5.539 1.00 90.12 128 VAL A CA 1
ATOM 1053 C C . VAL A 1 128 ? 7.148 -7.760 -6.670 1.00 90.12 128 VAL A C 1
ATOM 1055 O O . VAL A 1 128 ? 7.483 -8.082 -7.801 1.00 90.12 128 VAL A O 1
ATOM 1058 N N . SER A 1 129 ? 6.769 -6.511 -6.388 1.00 89.94 129 SER A N 1
ATOM 1059 C CA . SER A 1 129 ? 6.740 -5.439 -7.392 1.00 89.94 129 SER A CA 1
ATOM 1060 C C . SER A 1 129 ? 8.117 -4.842 -7.702 1.00 89.94 129 SER A C 1
ATOM 1062 O O . SER A 1 129 ? 8.278 -4.178 -8.723 1.00 89.94 129 SER A O 1
ATOM 1064 N N . PHE A 1 130 ? 9.118 -5.065 -6.842 1.00 92.62 130 PHE A N 1
ATOM 1065 C CA . PHE A 1 130 ? 10.445 -4.462 -6.976 1.00 92.62 130 PHE A CA 1
ATOM 1066 C C . PHE A 1 130 ? 11.114 -4.724 -8.344 1.00 92.62 130 PHE A C 1
ATOM 1068 O O . PHE A 1 130 ? 11.588 -3.760 -8.951 1.00 92.62 130 PHE A O 1
ATOM 1075 N N . PRO A 1 131 ? 11.100 -5.952 -8.907 1.00 95.00 131 PRO A N 1
ATOM 1076 C CA . PRO A 1 131 ? 11.653 -6.213 -10.237 1.00 95.00 131 PRO A CA 1
ATOM 1077 C C . PRO A 1 131 ? 11.004 -5.385 -11.353 1.00 95.00 131 PRO A C 1
ATOM 1079 O O . PRO A 1 131 ? 11.698 -4.987 -12.286 1.00 95.00 131 PRO A O 1
ATOM 1082 N N . CYS A 1 132 ? 9.712 -5.050 -11.243 1.00 93.25 132 CYS A N 1
ATOM 1083 C CA . CYS A 1 132 ? 9.038 -4.197 -12.225 1.00 93.25 132 CYS A CA 1
ATOM 1084 C C . CYS A 1 132 ? 9.712 -2.822 -12.325 1.00 93.25 132 CYS A C 1
ATOM 1086 O O . CYS A 1 132 ? 9.894 -2.304 -13.424 1.00 93.25 132 CYS A O 1
ATOM 1088 N N . PHE A 1 133 ? 10.138 -2.245 -11.198 1.00 91.00 133 PHE A N 1
ATOM 1089 C CA . PHE A 1 133 ? 10.852 -0.966 -11.202 1.00 91.00 133 PHE A CA 1
ATOM 1090 C C . PHE A 1 133 ? 12.221 -1.076 -11.873 1.00 91.00 133 PHE A C 1
ATOM 1092 O O . PHE A 1 133 ? 12.622 -0.152 -12.575 1.00 91.00 133 PHE A O 1
ATOM 1099 N N . VAL A 1 134 ? 12.913 -2.207 -11.710 1.00 95.19 134 VAL A N 1
ATOM 1100 C CA . VAL A 1 134 ? 14.201 -2.462 -12.373 1.00 95.19 134 VAL A CA 1
ATOM 1101 C C . VAL A 1 134 ? 14.018 -2.560 -13.887 1.00 95.19 134 VAL A C 1
ATOM 1103 O O . VAL A 1 134 ? 14.743 -1.899 -14.627 1.00 95.19 134 VAL A O 1
ATOM 1106 N N . TYR A 1 135 ? 13.026 -3.324 -14.357 1.00 96.44 135 TYR A N 1
ATOM 1107 C CA . TYR A 1 135 ? 12.731 -3.445 -15.788 1.00 96.44 135 TYR A CA 1
ATOM 1108 C C . TYR A 1 135 ? 12.317 -2.111 -16.407 1.00 96.44 135 TYR A C 1
ATOM 1110 O O . TYR A 1 135 ? 12.822 -1.738 -17.465 1.00 96.44 135 TYR A O 1
ATOM 1118 N N . PHE A 1 136 ? 11.451 -1.366 -15.718 1.00 92.88 136 PHE A N 1
ATOM 1119 C CA . PHE A 1 136 ? 11.018 -0.044 -16.152 1.00 92.88 136 PHE A CA 1
ATOM 1120 C C . PHE A 1 136 ? 12.189 0.944 -16.223 1.00 92.88 136 PHE A C 1
ATOM 1122 O O . PHE A 1 136 ? 12.362 1.625 -17.232 1.00 92.88 136 PHE A O 1
ATOM 1129 N N . ALA A 1 137 ? 13.033 0.990 -15.188 1.00 93.44 137 ALA A N 1
ATOM 1130 C CA . ALA A 1 137 ? 14.208 1.854 -15.165 1.00 93.44 137 ALA A CA 1
ATOM 1131 C C . ALA A 1 137 ? 15.200 1.490 -16.278 1.00 93.44 137 ALA A C 1
ATOM 1133 O O . ALA A 1 137 ? 15.706 2.378 -16.958 1.00 93.44 137 ALA A O 1
ATOM 1134 N N . PHE A 1 138 ? 15.442 0.199 -16.515 1.00 96.62 138 PHE A N 1
ATOM 1135 C CA . PHE A 1 138 ? 16.315 -0.249 -17.598 1.00 96.62 138 PHE A CA 1
ATOM 1136 C C . PHE A 1 138 ? 15.757 0.115 -18.981 1.00 96.62 138 PHE A C 1
ATOM 1138 O O . PHE A 1 138 ? 16.499 0.577 -19.844 1.00 96.62 138 PHE A O 1
ATOM 1145 N N . HIS A 1 139 ? 14.447 -0.036 -19.189 1.00 95.38 139 HIS A N 1
ATOM 1146 C CA . HIS A 1 139 ? 13.793 0.393 -20.423 1.00 95.38 139 HIS A CA 1
ATOM 1147 C C . HIS A 1 139 ? 13.894 1.911 -20.629 1.00 95.38 139 HIS A C 1
ATOM 1149 O O . HIS A 1 139 ? 14.140 2.355 -21.750 1.00 95.38 139 HIS A O 1
ATOM 1155 N N . GLN A 1 140 ? 13.715 2.708 -19.574 1.00 93.19 140 GLN A N 1
ATOM 1156 C CA . GLN A 1 140 ? 13.669 4.167 -19.680 1.00 93.19 140 GLN A CA 1
ATOM 1157 C C . GLN A 1 140 ? 15.055 4.816 -19.775 1.00 93.19 140 GLN A C 1
ATOM 1159 O O . GLN A 1 140 ? 15.229 5.750 -20.550 1.00 93.19 140 GLN A O 1
ATOM 1164 N N . PHE A 1 141 ? 16.026 4.337 -18.994 1.00 94.56 141 PHE A N 1
ATOM 1165 C CA . PHE A 1 141 ? 17.346 4.962 -18.838 1.00 94.56 141 PHE A CA 1
ATOM 1166 C C . PHE A 1 141 ? 18.488 4.168 -19.489 1.00 94.56 141 PHE A C 1
ATOM 1168 O O . PHE A 1 141 ? 19.642 4.588 -19.423 1.00 94.56 141 PHE A O 1
ATOM 1175 N N . GLY A 1 142 ? 18.197 3.008 -20.085 1.00 95.38 142 GLY A N 1
ATOM 1176 C CA . GLY A 1 142 ? 19.184 2.228 -20.826 1.00 95.38 142 GLY A CA 1
ATOM 1177 C C . GLY A 1 142 ? 19.661 2.947 -22.099 1.00 95.38 142 GLY A C 1
ATOM 1178 O O . GLY A 1 142 ? 18.909 3.752 -22.653 1.00 95.38 142 GLY A O 1
ATOM 1179 N N . PRO A 1 143 ? 20.879 2.647 -22.595 1.00 97.31 143 PRO A N 1
ATOM 1180 C CA . PRO A 1 143 ? 21.402 3.226 -23.831 1.00 97.31 143 PRO A CA 1
ATOM 1181 C C . PRO A 1 143 ? 20.440 3.056 -25.011 1.00 97.31 143 PRO A C 1
ATOM 1183 O O . PRO A 1 143 ? 19.809 2.006 -25.165 1.00 97.31 143 PRO A O 1
ATOM 1186 N N . GLU A 1 144 ? 20.351 4.068 -25.871 1.00 96.44 144 GLU A N 1
ATOM 1187 C CA . GLU A 1 144 ? 19.431 4.054 -27.016 1.00 96.44 144 GLU A CA 1
ATOM 1188 C C . GLU A 1 144 ? 19.749 2.942 -28.020 1.00 96.44 144 GLU A C 1
ATOM 1190 O O . GLU A 1 144 ? 18.831 2.320 -28.554 1.00 96.44 144 GLU A O 1
ATOM 1195 N N . ASP A 1 145 ? 21.028 2.591 -28.159 1.00 97.94 145 ASP A N 1
ATOM 1196 C CA . ASP A 1 145 ? 21.497 1.527 -29.051 1.00 97.94 145 ASP A CA 1
ATOM 1197 C C . ASP A 1 145 ? 21.041 0.122 -28.614 1.00 97.94 145 ASP A C 1
ATOM 1199 O O . ASP A 1 145 ? 21.050 -0.829 -29.398 1.00 97.94 145 ASP A O 1
ATOM 1203 N N . TRP A 1 146 ? 20.626 -0.051 -27.354 1.00 97.75 146 TRP A N 1
ATOM 1204 C CA . TRP A 1 146 ? 20.258 -1.351 -26.782 1.00 97.75 146 TRP A CA 1
ATOM 1205 C C . TRP A 1 146 ? 18.782 -1.689 -27.027 1.00 97.75 146 TRP A C 1
ATOM 1207 O O . TRP A 1 146 ? 18.040 -2.031 -26.103 1.00 97.75 146 TRP A O 1
ATOM 1217 N N . ILE A 1 147 ? 18.354 -1.635 -28.289 1.00 97.44 147 ILE A N 1
ATOM 1218 C CA . ILE A 1 147 ? 16.949 -1.816 -28.692 1.00 97.44 147 ILE A CA 1
ATOM 1219 C C . ILE A 1 147 ? 16.395 -3.169 -28.214 1.00 97.44 147 ILE A C 1
ATOM 1221 O O . ILE A 1 147 ? 15.329 -3.226 -27.594 1.00 97.44 147 ILE A O 1
ATOM 1225 N N . ILE A 1 148 ? 17.127 -4.265 -28.458 1.00 98.12 148 ILE A N 1
ATOM 1226 C CA . ILE A 1 148 ? 16.680 -5.621 -28.096 1.00 98.12 148 ILE A CA 1
ATOM 1227 C C . ILE A 1 148 ? 16.561 -5.779 -26.567 1.00 98.12 148 ILE A C 1
ATOM 1229 O O . ILE A 1 148 ? 15.468 -6.117 -26.107 1.00 98.12 148 ILE A O 1
ATOM 1233 N N . PRO A 1 149 ? 17.600 -5.494 -25.748 1.00 98.19 149 PRO A N 1
ATOM 1234 C CA . PRO A 1 149 ? 17.478 -5.566 -24.291 1.00 98.19 149 PRO A CA 1
ATOM 1235 C C . PRO A 1 149 ? 16.353 -4.700 -23.714 1.00 98.19 149 PRO A C 1
ATOM 1237 O O . PRO A 1 149 ? 15.637 -5.158 -22.826 1.00 98.19 149 PRO A O 1
ATOM 1240 N N . ARG A 1 150 ? 16.166 -3.470 -24.216 1.00 97.62 150 ARG A N 1
ATOM 1241 C CA . ARG A 1 150 ? 15.090 -2.576 -23.752 1.00 97.62 150 ARG A CA 1
ATOM 1242 C C . ARG A 1 150 ? 13.712 -3.157 -24.059 1.00 97.62 150 ARG A C 1
ATOM 1244 O O . ARG A 1 150 ? 12.854 -3.174 -23.181 1.00 97.62 150 ARG A O 1
ATOM 1251 N N . THR A 1 151 ? 13.527 -3.711 -25.256 1.00 97.06 151 THR A N 1
ATOM 1252 C CA . THR A 1 151 ? 12.271 -4.369 -25.653 1.00 97.06 151 THR A CA 1
ATOM 1253 C C . THR A 1 151 ? 11.980 -5.597 -24.785 1.00 97.06 151 THR A C 1
ATOM 1255 O O . THR A 1 151 ? 10.855 -5.779 -24.325 1.00 97.06 151 THR A O 1
ATOM 1258 N N . ILE A 1 152 ? 12.998 -6.416 -24.495 1.00 97.94 152 ILE A N 1
ATOM 1259 C CA . ILE A 1 152 ? 12.864 -7.572 -23.594 1.00 97.94 152 ILE A CA 1
ATOM 1260 C C . ILE A 1 152 ? 12.496 -7.118 -22.178 1.00 97.94 152 ILE A C 1
ATOM 1262 O O . ILE A 1 152 ? 11.609 -7.706 -21.564 1.00 97.94 152 ILE A O 1
ATOM 1266 N N . ALA A 1 153 ? 13.135 -6.067 -21.657 1.00 97.75 153 ALA A N 1
ATOM 1267 C CA . ALA A 1 153 ? 12.807 -5.525 -20.342 1.00 97.75 153 ALA A CA 1
ATOM 1268 C C . ALA A 1 153 ? 11.354 -5.033 -20.274 1.00 97.75 153 ALA A C 1
ATOM 1270 O O . ALA A 1 153 ? 10.674 -5.296 -19.286 1.00 97.75 153 ALA A O 1
ATOM 1271 N N . PHE A 1 154 ? 10.851 -4.395 -21.332 1.00 95.69 154 PHE A N 1
ATOM 1272 C CA . PHE A 1 154 ? 9.452 -3.980 -21.411 1.00 95.69 154 PHE A CA 1
ATOM 1273 C C . PHE A 1 154 ? 8.483 -5.178 -21.417 1.00 95.69 154 PHE A C 1
ATOM 1275 O O . PHE A 1 154 ? 7.535 -5.210 -20.639 1.00 95.69 154 PHE A O 1
ATOM 1282 N N . ALA A 1 155 ? 8.771 -6.225 -22.197 1.00 97.44 155 ALA A N 1
ATOM 1283 C CA . ALA A 1 155 ? 7.963 -7.449 -22.190 1.00 97.44 155 ALA A CA 1
ATOM 1284 C C . ALA A 1 155 ? 7.983 -8.165 -20.823 1.00 97.44 155 ALA A C 1
ATOM 1286 O O . ALA A 1 155 ? 6.959 -8.666 -20.354 1.00 97.44 155 ALA A O 1
ATOM 1287 N N . LEU A 1 156 ? 9.144 -8.196 -20.157 1.00 97.38 156 LEU A N 1
ATOM 1288 C CA . LEU A 1 156 ? 9.272 -8.734 -18.802 1.00 97.38 156 LEU A CA 1
ATOM 1289 C C . LEU A 1 156 ? 8.508 -7.891 -17.784 1.00 97.38 156 LEU A C 1
ATOM 1291 O O . LEU A 1 156 ? 7.892 -8.465 -16.892 1.00 97.38 156 LEU A O 1
ATOM 1295 N N . PHE A 1 157 ? 8.511 -6.565 -17.919 1.00 95.94 157 PHE A N 1
ATOM 1296 C CA . PHE A 1 157 ? 7.720 -5.666 -17.085 1.00 95.94 157 PHE A CA 1
ATOM 1297 C C . PHE A 1 157 ? 6.224 -6.000 -17.160 1.00 95.94 157 PHE A C 1
ATOM 1299 O O . PHE A 1 157 ? 5.604 -6.209 -16.115 1.00 95.94 157 PHE A O 1
ATOM 1306 N N . ASP A 1 158 ? 5.670 -6.147 -18.366 1.00 94.81 158 ASP A N 1
ATOM 1307 C CA . ASP A 1 158 ? 4.259 -6.503 -18.564 1.00 94.81 158 ASP A CA 1
ATOM 1308 C C . ASP A 1 158 ? 3.923 -7.879 -17.973 1.00 94.81 158 ASP A C 1
ATOM 1310 O O . ASP A 1 158 ? 2.951 -8.028 -17.224 1.00 94.81 158 ASP A O 1
ATOM 1314 N N . LEU A 1 159 ? 4.763 -8.888 -18.234 1.00 95.06 159 LEU A N 1
ATOM 1315 C CA . LEU A 1 159 ? 4.593 -10.224 -17.660 1.00 95.06 159 LEU A CA 1
ATOM 1316 C C . LEU A 1 159 ? 4.620 -10.185 -16.125 1.00 95.06 159 LEU A C 1
ATOM 1318 O O . LEU A 1 159 ? 3.784 -10.808 -15.464 1.00 95.06 159 LEU A O 1
ATOM 1322 N N . HIS A 1 160 ? 5.562 -9.440 -15.543 1.00 95.19 160 HIS A N 1
ATOM 1323 C CA . HIS A 1 160 ? 5.708 -9.337 -14.094 1.00 95.19 160 HIS A CA 1
ATOM 1324 C C . HIS A 1 160 ? 4.545 -8.574 -13.455 1.00 95.19 160 HIS A C 1
ATOM 1326 O O . HIS A 1 160 ? 4.118 -8.939 -12.363 1.00 95.19 160 HIS A O 1
ATOM 1332 N N . LEU A 1 161 ? 3.972 -7.574 -14.136 1.00 90.69 161 LEU A N 1
ATOM 1333 C CA . LEU A 1 161 ? 2.747 -6.907 -13.689 1.00 90.69 161 LEU A CA 1
ATOM 1334 C C . LEU A 1 161 ? 1.562 -7.874 -13.616 1.00 90.69 161 LEU A C 1
ATOM 1336 O O . LEU A 1 161 ? 0.822 -7.854 -12.629 1.00 90.69 161 LEU A O 1
ATOM 1340 N N . VAL A 1 162 ? 1.390 -8.743 -14.615 1.00 92.88 162 VAL A N 1
ATOM 1341 C CA . VAL A 1 162 ? 0.331 -9.767 -14.599 1.00 92.88 162 VAL A CA 1
ATOM 1342 C C . VAL A 1 162 ? 0.553 -10.754 -13.451 1.00 92.88 162 VAL A C 1
ATOM 1344 O O . VAL A 1 162 ? -0.366 -11.006 -12.670 1.00 92.88 162 VAL A O 1
ATOM 1347 N N . LEU A 1 163 ? 1.779 -11.260 -13.288 1.00 90.56 163 LEU A N 1
ATOM 1348 C CA . LEU A 1 163 ? 2.127 -12.161 -12.184 1.00 90.56 163 LEU A CA 1
ATOM 1349 C C . LEU A 1 163 ? 1.910 -11.503 -10.819 1.00 90.56 163 LEU A C 1
ATOM 1351 O O . LEU A 1 163 ? 1.316 -12.112 -9.929 1.00 90.56 163 LEU A O 1
ATOM 1355 N N . PHE A 1 164 ? 2.324 -10.244 -10.667 1.00 90.69 164 PHE A N 1
ATOM 1356 C CA . PHE A 1 164 ? 2.094 -9.454 -9.465 1.00 90.69 164 PHE A CA 1
ATOM 1357 C C . PHE A 1 164 ? 0.603 -9.381 -9.130 1.00 90.69 164 PHE A C 1
ATOM 1359 O O . PHE A 1 164 ? 0.239 -9.628 -7.986 1.00 90.69 164 PHE A O 1
ATOM 1366 N N . ARG A 1 165 ? -0.273 -9.117 -10.109 1.00 89.88 165 ARG A N 1
ATOM 1367 C CA . ARG A 1 165 ? -1.729 -9.072 -9.885 1.00 89.88 165 ARG A CA 1
ATOM 1368 C C . ARG A 1 165 ? -2.290 -10.405 -9.406 1.00 89.88 165 ARG A C 1
ATOM 1370 O O . ARG A 1 165 ? -3.086 -10.413 -8.471 1.00 89.88 165 ARG A O 1
ATOM 1377 N N . VAL A 1 166 ? -1.857 -11.514 -10.003 1.00 88.50 166 VAL A N 1
ATOM 1378 C CA . VAL A 1 166 ? -2.291 -12.861 -9.599 1.00 88.50 166 VAL A CA 1
ATOM 1379 C C . VAL A 1 166 ? -1.833 -13.174 -8.173 1.00 88.50 166 VAL A C 1
ATOM 1381 O O . VAL A 1 166 ? -2.639 -13.598 -7.346 1.00 88.50 166 VAL A O 1
ATOM 1384 N N . VAL A 1 167 ? -0.559 -12.919 -7.857 1.00 87.88 167 VAL A N 1
ATOM 1385 C CA . VAL A 1 167 ? 0.006 -13.148 -6.517 1.00 87.88 167 VAL A CA 1
ATOM 1386 C C . VAL A 1 167 ? -0.651 -12.241 -5.478 1.00 87.88 167 VAL A C 1
ATOM 1388 O O . VAL A 1 167 ? -0.962 -12.700 -4.380 1.00 87.88 167 VAL A O 1
ATOM 1391 N N . TYR A 1 168 ? -0.884 -10.975 -5.818 1.00 88.56 168 TYR A N 1
ATOM 1392 C CA . TYR A 1 168 ? -1.538 -9.996 -4.955 1.00 88.56 168 TYR A CA 1
ATOM 1393 C C . TYR A 1 168 ? -2.967 -10.414 -4.617 1.00 88.56 168 TYR A C 1
ATOM 1395 O O . TYR A 1 168 ? -3.299 -10.538 -3.443 1.00 88.56 168 TYR A O 1
ATOM 1403 N N . LEU A 1 169 ? -3.776 -10.734 -5.631 1.00 88.31 169 LEU A N 1
ATOM 1404 C CA . LEU A 1 169 ? -5.152 -11.190 -5.442 1.00 88.31 169 LEU A CA 1
ATOM 1405 C C . LEU A 1 169 ? -5.206 -12.479 -4.611 1.00 88.31 169 LEU A C 1
ATOM 1407 O O . LEU A 1 169 ? -5.998 -12.593 -3.679 1.00 88.31 169 LEU A O 1
ATOM 1411 N N . TYR A 1 170 ? -4.323 -13.438 -4.907 1.00 86.81 170 TYR A N 1
ATOM 1412 C CA . TYR A 1 170 ? -4.205 -14.657 -4.112 1.00 86.81 170 TYR A CA 1
ATOM 1413 C C . TYR A 1 170 ? -3.882 -14.347 -2.643 1.00 86.81 170 TYR A C 1
ATOM 1415 O O . TYR A 1 170 ? -4.470 -14.934 -1.734 1.00 86.81 170 TYR A O 1
ATOM 1423 N N . ARG A 1 171 ? -2.972 -13.404 -2.382 1.00 86.75 171 ARG A N 1
ATOM 1424 C CA . ARG A 1 171 ? -2.624 -12.969 -1.022 1.00 86.75 171 ARG A CA 1
ATOM 1425 C C . ARG A 1 171 ? -3.793 -12.293 -0.316 1.00 86.75 171 ARG A C 1
ATOM 1427 O O . ARG A 1 171 ? -4.072 -12.654 0.818 1.00 86.75 171 ARG A O 1
ATOM 1434 N N . GLU A 1 172 ? -4.489 -11.368 -0.966 1.00 86.62 172 GLU A N 1
ATOM 1435 C CA . GLU A 1 172 ? -5.650 -10.689 -0.375 1.00 86.62 172 GLU A CA 1
ATOM 1436 C C . GLU A 1 172 ? -6.748 -11.677 0.028 1.00 86.62 172 GLU A C 1
ATOM 1438 O O . GLU A 1 172 ? -7.247 -11.614 1.150 1.00 86.62 172 GLU A O 1
ATOM 1443 N N . ILE A 1 173 ? -7.060 -12.642 -0.844 1.00 87.62 173 ILE A N 1
ATOM 1444 C CA . ILE A 1 173 ? -8.056 -13.683 -0.559 1.00 87.62 173 ILE A CA 1
ATOM 1445 C C . ILE A 1 173 ? -7.590 -14.595 0.583 1.00 87.62 173 ILE A C 1
ATOM 1447 O O . ILE A 1 173 ? -8.402 -15.022 1.392 1.00 87.62 173 ILE A O 1
ATOM 1451 N N . THR A 1 174 ? -6.297 -14.920 0.664 1.00 86.44 174 THR A N 1
ATOM 1452 C CA . THR A 1 174 ? -5.792 -15.885 1.658 1.00 86.44 174 THR A CA 1
ATOM 1453 C C . THR A 1 174 ? -5.527 -15.300 3.039 1.00 86.44 174 THR A C 1
ATOM 1455 O O . THR A 1 174 ? -5.491 -16.064 4.000 1.00 86.44 174 THR A O 1
ATOM 1458 N N . ILE A 1 175 ? -5.327 -13.985 3.165 1.00 86.00 175 ILE A N 1
ATOM 1459 C CA . ILE A 1 175 ? -5.057 -13.346 4.463 1.00 86.00 175 ILE A CA 1
ATOM 1460 C C . ILE A 1 175 ? -6.360 -13.091 5.238 1.00 86.00 175 ILE A C 1
ATOM 1462 O O . ILE A 1 175 ? -6.339 -13.134 6.463 1.00 86.00 175 ILE A O 1
ATOM 1466 N N . ASN A 1 176 ? -7.487 -12.854 4.562 1.00 85.19 176 ASN A N 1
ATOM 1467 C CA . ASN A 1 176 ? -8.775 -12.623 5.216 1.00 85.19 176 ASN A CA 1
ATOM 1468 C C . ASN A 1 176 ? -9.655 -13.883 5.149 1.00 85.19 176 ASN A C 1
ATOM 1470 O O . ASN A 1 176 ? -10.173 -14.230 4.088 1.00 85.19 176 ASN A O 1
ATOM 1474 N N . GLU A 1 177 ? -9.838 -14.556 6.287 1.00 85.94 177 GLU A N 1
ATOM 1475 C CA . GLU A 1 177 ? -10.617 -15.799 6.372 1.00 85.94 177 GLU A CA 1
ATOM 1476 C C . GLU A 1 177 ? -12.080 -15.612 5.953 1.00 85.94 177 GLU A C 1
ATOM 1478 O O . GLU A 1 177 ? -12.600 -16.436 5.204 1.00 85.94 177 GLU A O 1
ATOM 1483 N N . THR A 1 178 ? -12.721 -14.503 6.335 1.00 85.62 178 THR A N 1
ATOM 1484 C CA . THR A 1 178 ? -14.103 -14.197 5.931 1.00 85.62 178 THR A CA 1
ATOM 1485 C C . THR A 1 178 ? -14.222 -14.074 4.413 1.00 85.62 178 THR A C 1
ATOM 1487 O O . THR A 1 178 ? -15.126 -14.642 3.803 1.00 85.62 178 THR A O 1
ATOM 1490 N N . ILE A 1 179 ? -13.280 -13.371 3.774 1.00 85.62 179 ILE A N 1
ATOM 1491 C CA . ILE A 1 179 ? -13.241 -13.254 2.311 1.00 85.62 179 ILE A CA 1
ATOM 1492 C C . ILE A 1 179 ? -13.004 -14.634 1.692 1.00 85.62 179 ILE A C 1
ATOM 1494 O O . ILE A 1 179 ? -13.715 -15.025 0.769 1.00 85.62 179 ILE A O 1
ATOM 1498 N N . LEU A 1 180 ? -12.054 -15.408 2.216 1.00 88.12 180 LEU A N 1
ATOM 1499 C CA . LEU A 1 180 ? -11.771 -16.759 1.739 1.00 88.12 180 LEU A CA 1
ATOM 1500 C C . LEU A 1 180 ? -13.006 -17.671 1.796 1.00 88.12 180 LEU A C 1
ATOM 1502 O O . LEU A 1 180 ? -13.230 -18.448 0.868 1.00 88.12 180 LEU A O 1
ATOM 1506 N N . GLU A 1 181 ? -13.801 -17.593 2.862 1.00 89.81 181 GLU A N 1
ATOM 1507 C CA . GLU A 1 181 ? -15.044 -18.354 3.018 1.00 89.81 181 GLU A CA 1
ATOM 1508 C C . GLU A 1 181 ? -16.093 -17.981 1.970 1.00 89.81 181 GLU A C 1
ATOM 1510 O O . GLU A 1 181 ? -16.684 -18.874 1.360 1.00 89.81 181 GLU A O 1
ATOM 1515 N N . GLU A 1 182 ? -16.274 -16.690 1.688 1.00 91.31 182 GLU A N 1
ATOM 1516 C CA . GLU A 1 182 ? -17.161 -16.238 0.612 1.00 91.31 182 GLU A CA 1
ATOM 1517 C C . GLU A 1 182 ? -16.655 -16.690 -0.768 1.00 91.31 182 GLU A C 1
ATOM 1519 O O . GLU A 1 182 ? -17.421 -17.218 -1.577 1.00 91.31 182 GLU A O 1
ATOM 1524 N N . PHE A 1 183 ? -15.348 -16.595 -1.027 1.00 88.00 183 PHE A N 1
ATOM 1525 C CA . PHE A 1 183 ? -14.747 -17.056 -2.283 1.00 88.00 183 PHE A CA 1
ATOM 1526 C C . PHE A 1 183 ? -14.823 -18.581 -2.461 1.00 88.00 183 PHE A C 1
ATOM 1528 O O . PHE A 1 183 ? -14.960 -19.061 -3.588 1.00 88.00 183 PHE A O 1
ATOM 1535 N N . ARG A 1 184 ? -14.801 -19.363 -1.374 1.00 89.25 184 ARG A N 1
ATOM 1536 C CA . ARG A 1 184 ? -15.008 -20.824 -1.408 1.00 89.25 184 ARG A CA 1
ATOM 1537 C C . ARG A 1 184 ? -16.421 -21.224 -1.836 1.00 89.25 184 ARG A C 1
ATOM 1539 O O . ARG A 1 184 ? -16.613 -22.350 -2.289 1.00 89.25 184 ARG A O 1
ATOM 1546 N N . LYS A 1 185 ? -17.408 -20.326 -1.758 1.00 92.56 185 LYS A N 1
ATOM 1547 C CA . LYS A 1 185 ? -18.749 -20.586 -2.313 1.00 92.56 185 LYS A CA 1
ATOM 1548 C C . LYS A 1 185 ? -18.743 -20.577 -3.849 1.00 92.56 185 LYS A C 1
ATOM 1550 O O . LYS A 1 185 ? -19.642 -21.137 -4.470 1.00 92.56 185 LYS A O 1
ATOM 1555 N N . ILE A 1 186 ? -17.708 -20.007 -4.475 1.00 93.25 186 ILE A N 1
ATOM 1556 C CA . ILE A 1 186 ? -17.528 -19.975 -5.929 1.00 93.25 186 ILE A CA 1
ATOM 1557 C C . ILE A 1 186 ? -16.726 -21.216 -6.367 1.00 93.25 186 ILE A C 1
ATOM 1559 O O . ILE A 1 186 ? -15.537 -21.359 -6.067 1.00 93.25 186 ILE A O 1
ATOM 1563 N N . GLY A 1 187 ? -17.362 -22.133 -7.107 1.00 90.94 187 GLY A N 1
ATOM 1564 C CA . GLY A 1 187 ? -16.775 -23.437 -7.465 1.00 90.94 187 GLY A CA 1
ATOM 1565 C C . GLY A 1 187 ? -15.452 -23.358 -8.244 1.00 90.94 187 GLY A C 1
ATOM 1566 O O . GLY A 1 187 ? -14.525 -24.122 -7.968 1.00 90.94 187 GLY A O 1
ATOM 1567 N N . LEU A 1 188 ? -15.326 -22.390 -9.161 1.00 87.44 188 LEU A N 1
ATOM 1568 C CA . LEU A 1 188 ? -14.113 -22.162 -9.962 1.00 87.44 188 LEU A CA 1
ATOM 1569 C C . LEU A 1 188 ? -12.903 -21.792 -9.087 1.00 87.44 188 LEU A C 1
ATOM 1571 O O . LEU A 1 188 ? -11.814 -22.345 -9.243 1.00 87.44 188 LEU A O 1
ATOM 1575 N N . VAL A 1 189 ? -13.114 -20.899 -8.119 1.00 84.25 189 VAL A N 1
ATOM 1576 C CA . VAL A 1 189 ? -12.069 -20.439 -7.196 1.00 84.25 189 VAL A CA 1
ATOM 1577 C C . VAL A 1 189 ? -11.662 -21.567 -6.254 1.00 84.25 189 VAL A C 1
ATOM 1579 O O . VAL A 1 189 ? -10.479 -21.762 -5.993 1.00 84.25 189 VAL A O 1
ATOM 1582 N N . THR A 1 190 ? -12.623 -22.377 -5.810 1.00 85.44 190 THR A N 1
ATOM 1583 C CA . THR A 1 190 ? -12.343 -23.556 -4.982 1.00 85.44 190 THR A CA 1
ATOM 1584 C C . THR A 1 190 ? -11.428 -24.554 -5.690 1.00 85.44 190 THR A C 1
ATOM 1586 O O . THR A 1 190 ? -10.525 -25.099 -5.056 1.00 85.44 190 THR A O 1
ATOM 1589 N N . CYS A 1 191 ? -11.612 -24.773 -6.997 1.00 86.69 191 CYS A N 1
ATOM 1590 C CA . CYS A 1 191 ? -10.718 -25.623 -7.784 1.00 86.69 191 CYS A CA 1
ATOM 1591 C C . CYS A 1 191 ? -9.284 -25.067 -7.799 1.00 86.69 191 CYS A C 1
ATOM 1593 O O . CYS A 1 191 ? -8.344 -25.799 -7.498 1.00 86.69 191 CYS A O 1
ATOM 1595 N N . LEU A 1 192 ? -9.124 -23.766 -8.066 1.00 85.38 192 LEU A N 1
ATOM 1596 C CA . LEU A 1 192 ? -7.817 -23.095 -8.069 1.00 85.38 192 LEU A CA 1
ATOM 1597 C C . LEU A 1 192 ? -7.136 -23.129 -6.693 1.00 85.38 192 LEU A C 1
ATOM 1599 O O . LEU A 1 192 ? -5.955 -23.453 -6.598 1.00 85.38 192 LEU A O 1
ATOM 1603 N N . ILE A 1 193 ? -7.884 -22.859 -5.618 1.00 83.81 193 ILE A N 1
ATOM 1604 C CA . ILE A 1 193 ? -7.369 -22.904 -4.243 1.00 83.81 193 ILE A CA 1
ATOM 1605 C C . ILE A 1 193 ? -6.925 -24.324 -3.871 1.00 83.81 193 ILE A C 1
ATOM 1607 O O . ILE A 1 193 ? -5.912 -24.476 -3.199 1.00 83.81 193 ILE A O 1
ATOM 1611 N N . ARG A 1 194 ? -7.643 -25.369 -4.311 1.00 85.25 194 ARG A N 1
ATOM 1612 C CA . ARG A 1 194 ? -7.268 -26.770 -4.042 1.00 85.25 194 ARG A CA 1
ATOM 1613 C C . ARG A 1 194 ? -5.982 -27.198 -4.747 1.00 85.25 194 ARG A C 1
ATOM 1615 O O . ARG A 1 194 ? -5.289 -28.068 -4.231 1.00 85.25 194 ARG A O 1
ATOM 1622 N N . MET A 1 195 ? -5.668 -26.613 -5.904 1.00 87.81 195 MET A N 1
ATOM 1623 C CA . MET A 1 195 ? -4.422 -26.901 -6.625 1.00 87.81 195 MET A CA 1
ATOM 1624 C C . MET A 1 195 ? -3.198 -26.258 -5.964 1.00 87.81 195 MET A C 1
ATOM 1626 O O . MET A 1 195 ? -2.078 -26.720 -6.172 1.00 87.81 195 MET A O 1
ATOM 1630 N N . LEU A 1 196 ? -3.396 -25.207 -5.165 1.00 83.62 196 LEU A N 1
ATOM 1631 C CA . LEU A 1 196 ? -2.322 -24.536 -4.449 1.00 83.62 196 LEU A CA 1
ATOM 1632 C C . LEU A 1 196 ? -2.172 -25.156 -3.051 1.00 83.62 196 LEU A C 1
ATOM 1634 O O . LEU A 1 196 ? -3.136 -25.177 -2.286 1.00 83.62 196 LEU A O 1
ATOM 1638 N N . PRO A 1 197 ? -0.980 -25.655 -2.669 1.00 77.31 197 PRO A N 1
ATOM 1639 C CA . PRO A 1 197 ? -0.745 -26.168 -1.326 1.00 77.31 197 PRO A CA 1
ATOM 1640 C C . PRO A 1 197 ? -0.828 -25.015 -0.320 1.00 77.31 197 PRO A C 1
ATOM 1642 O O . PRO A 1 197 ? 0.138 -24.299 -0.048 1.00 77.31 197 PRO A O 1
ATOM 1645 N N . MET A 1 198 ? -2.022 -24.826 0.233 1.00 71.56 198 MET A N 1
ATOM 1646 C CA . MET A 1 198 ? -2.293 -23.879 1.303 1.00 71.56 198 MET A CA 1
ATOM 1647 C C . MET A 1 198 ? -1.663 -24.427 2.581 1.00 71.56 198 MET A C 1
ATOM 1649 O O . MET A 1 198 ? -2.271 -25.199 3.322 1.00 71.56 198 MET A O 1
ATOM 1653 N N . SER A 1 199 ? -0.413 -24.045 2.840 1.00 72.12 199 SER A N 1
ATOM 1654 C CA . SER A 1 199 ? 0.160 -24.178 4.177 1.00 72.12 199 SER A CA 1
ATOM 1655 C C . SER A 1 199 ? -0.801 -23.489 5.148 1.00 72.12 199 SER A C 1
ATOM 1657 O O . SER A 1 199 ? -1.113 -22.313 4.944 1.00 72.12 199 SER A O 1
ATOM 1659 N N . LYS A 1 200 ? -1.309 -24.221 6.155 1.00 62.56 200 LYS A N 1
ATOM 1660 C CA . LYS A 1 200 ? -2.089 -23.653 7.265 1.00 62.56 200 LYS A CA 1
ATOM 1661 C C . LYS A 1 200 ? -1.213 -22.607 7.945 1.00 62.56 200 LYS A C 1
ATOM 1663 O O . LYS A 1 200 ? -0.419 -22.924 8.827 1.00 62.56 200 LYS A O 1
ATOM 1668 N N . ARG A 1 201 ? -1.306 -21.365 7.487 1.00 61.12 201 ARG A N 1
ATOM 1669 C CA . ARG A 1 201 ? -0.650 -20.252 8.147 1.00 61.12 201 ARG A CA 1
ATOM 1670 C C . ARG A 1 201 ? -1.525 -19.896 9.325 1.00 61.12 201 ARG A C 1
ATOM 1672 O O . ARG A 1 201 ? -2.702 -19.602 9.156 1.00 61.12 201 ARG A O 1
ATOM 1679 N N . VAL A 1 202 ? -0.930 -19.974 10.508 1.00 57.62 202 VAL A N 1
ATOM 1680 C CA . VAL A 1 202 ? -1.482 -19.361 11.710 1.00 57.62 202 VAL A CA 1
ATOM 1681 C C . VAL A 1 202 ? -1.787 -17.918 11.336 1.00 57.62 202 VAL A C 1
ATOM 1683 O O . VAL A 1 202 ? -0.897 -17.231 10.820 1.00 57.62 202 VAL A O 1
ATOM 1686 N N . HIS A 1 2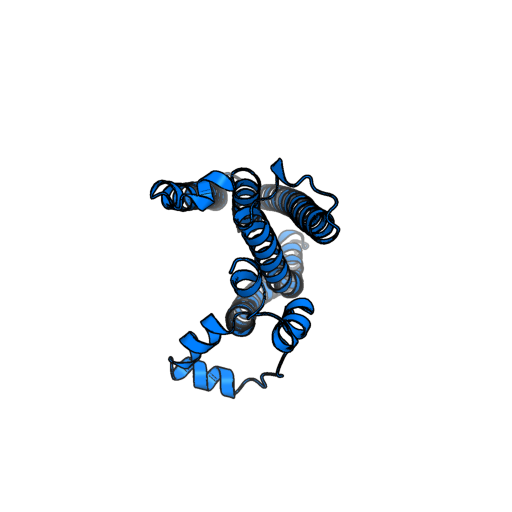03 ? -3.042 -17.501 11.520 1.00 57.84 203 HIS A N 1
ATOM 1687 C CA . HIS A 1 203 ? -3.433 -16.110 11.352 1.00 57.84 203 HIS A CA 1
ATOM 1688 C C . HIS A 1 203 ? -2.368 -15.284 12.087 1.00 57.84 203 HIS A C 1
ATOM 1690 O O . HIS A 1 203 ? -2.157 -15.521 13.279 1.00 57.84 203 HIS A O 1
ATOM 1696 N N . PRO A 1 204 ? -1.636 -14.358 11.434 1.00 57.50 204 PRO A N 1
ATOM 1697 C CA . PRO A 1 204 ? -0.533 -13.622 12.072 1.00 57.50 204 PRO A CA 1
ATOM 1698 C C . PRO A 1 204 ? -1.003 -12.742 13.245 1.00 57.50 204 PRO A C 1
ATOM 1700 O O . PRO A 1 204 ? -0.228 -12.004 13.846 1.00 57.50 204 PRO A O 1
ATOM 1703 N N . TYR A 1 205 ? -2.296 -12.806 13.540 1.00 60.97 205 TYR A N 1
ATOM 1704 C CA . TYR A 1 205 ? -3.025 -12.063 14.528 1.00 60.97 205 TYR A CA 1
ATOM 1705 C C . TYR A 1 205 ? -3.994 -13.019 15.233 1.00 60.97 205 TYR A C 1
ATOM 1707 O O . TYR A 1 205 ? -5.203 -12.891 15.106 1.00 60.97 205 TYR A O 1
ATOM 1715 N N . LYS A 1 206 ? -3.467 -14.037 15.912 1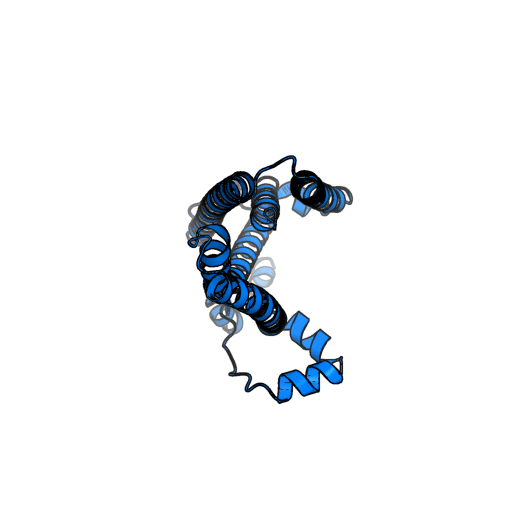.00 60.62 206 LYS A N 1
ATOM 1716 C CA . LYS A 1 206 ? -4.163 -14.562 17.085 1.00 60.62 206 LYS A CA 1
ATOM 1717 C C . LYS A 1 206 ? -3.682 -13.677 18.226 1.00 60.62 206 LYS A C 1
ATOM 1719 O O . LYS A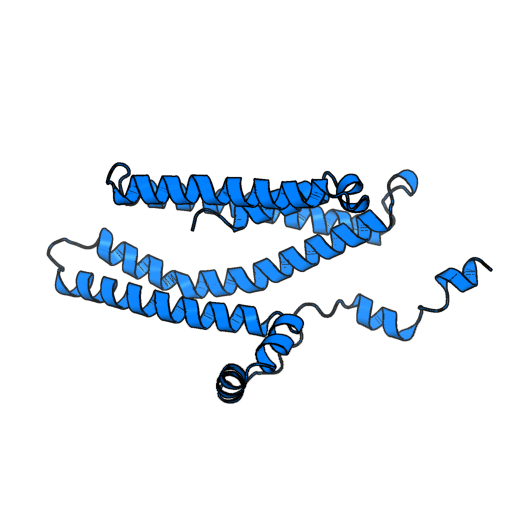 1 206 ? -2.490 -13.695 18.536 1.00 60.62 206 LYS A O 1
ATOM 1724 N N . ASP A 1 207 ? -4.536 -12.780 18.715 1.00 59.84 207 ASP A N 1
ATOM 1725 C CA . ASP A 1 207 ? -4.169 -11.917 19.837 1.00 59.84 207 ASP A CA 1
ATOM 1726 C C . ASP A 1 207 ? -3.835 -12.845 21.017 1.00 59.84 207 ASP A C 1
ATOM 1728 O O . ASP A 1 207 ? -4.692 -13.639 21.405 1.00 59.84 207 ASP A O 1
ATOM 1732 N N . PRO A 1 208 ? -2.616 -12.813 21.587 1.00 60.97 208 PRO A N 1
ATOM 1733 C CA . PRO A 1 208 ? -2.294 -13.649 22.740 1.00 60.97 208 PRO A CA 1
ATOM 1734 C C . PRO A 1 208 ? -3.296 -13.439 23.880 1.00 60.97 208 PRO A C 1
ATOM 1736 O O . PRO A 1 208 ? -3.587 -14.363 24.632 1.00 60.97 208 PRO A O 1
ATOM 1739 N N . SER A 1 209 ? -3.882 -12.238 23.976 1.00 60.06 209 SER A N 1
ATOM 1740 C CA . SER A 1 209 ? -4.920 -11.945 24.959 1.00 60.06 209 SER A CA 1
ATOM 1741 C C . SER A 1 209 ? -6.259 -12.638 24.682 1.00 60.06 209 SER A C 1
ATOM 1743 O O . SER A 1 209 ? -7.012 -12.825 25.632 1.00 60.06 209 SER A O 1
ATOM 1745 N N . GLU A 1 210 ? -6.559 -13.070 23.450 1.00 59.97 210 GLU A N 1
ATOM 1746 C CA . GLU A 1 210 ? -7.714 -13.940 23.163 1.00 59.97 210 GLU A CA 1
ATOM 1747 C C . GLU A 1 210 ? -7.498 -15.364 23.679 1.00 59.97 210 GLU A C 1
ATOM 1749 O O . GLU A 1 210 ? -8.445 -15.986 24.155 1.00 59.97 210 GLU A O 1
ATOM 1754 N N . GLU A 1 211 ? -6.257 -15.859 23.653 1.00 62.00 211 GLU A N 1
ATOM 1755 C CA . GLU A 1 211 ? -5.913 -17.164 24.230 1.00 62.00 211 GLU A CA 1
ATOM 1756 C C . GLU A 1 211 ? -6.091 -17.164 25.755 1.00 62.00 211 GLU A C 1
ATOM 1758 O O . GLU A 1 211 ? -6.658 -18.105 26.297 1.00 62.00 211 GLU A O 1
ATOM 1763 N N . PHE A 1 212 ? -5.745 -16.062 26.431 1.00 56.53 212 PHE A N 1
ATOM 1764 C CA . PHE A 1 212 ? -6.013 -15.884 27.867 1.00 56.53 212 PHE A CA 1
ATOM 1765 C C . PHE A 1 212 ? -7.480 -15.559 28.200 1.00 56.53 212 PHE A C 1
ATOM 1767 O O . PHE A 1 212 ? -7.912 -15.761 29.331 1.00 56.53 212 PHE A O 1
ATOM 1774 N N . ARG A 1 213 ? -8.271 -15.039 27.250 1.00 52.91 213 ARG A N 1
ATOM 1775 C CA . ARG A 1 213 ? -9.675 -14.657 27.499 1.00 52.91 213 ARG A CA 1
ATOM 1776 C C . ARG A 1 213 ? -10.639 -15.835 27.497 1.00 52.91 213 ARG A C 1
ATOM 1778 O O . ARG A 1 213 ? -11.666 -15.752 28.171 1.00 52.91 213 ARG A O 1
ATOM 1785 N N . ASN A 1 214 ? -10.326 -16.887 26.743 1.00 52.31 214 ASN A N 1
ATOM 1786 C CA . ASN A 1 214 ? -11.172 -18.076 26.665 1.00 52.31 214 ASN A CA 1
ATOM 1787 C C . ASN A 1 214 ? -11.144 -18.923 27.941 1.00 52.31 214 ASN A C 1
ATOM 1789 O O . ASN A 1 214 ? -12.115 -19.633 28.184 1.00 52.31 214 ASN A O 1
ATOM 1793 N N . ASP A 1 215 ? -10.098 -18.806 28.763 1.00 53.03 215 ASP A N 1
ATOM 1794 C CA . ASP A 1 215 ? -9.964 -19.626 29.969 1.00 53.03 215 ASP A CA 1
ATOM 1795 C C . ASP A 1 215 ? -10.598 -19.019 31.231 1.00 53.03 215 ASP A C 1
ATOM 1797 O O . ASP A 1 215 ? -10.799 -19.771 32.178 1.00 53.03 215 ASP A O 1
ATOM 1801 N N . ASP A 1 216 ? -10.984 -17.728 31.267 1.00 52.62 216 ASP A N 1
ATOM 1802 C CA . ASP A 1 216 ? -11.373 -17.124 32.559 1.00 52.62 216 ASP A CA 1
ATOM 1803 C C . ASP A 1 216 ? -12.643 -16.247 32.644 1.00 52.62 216 ASP A C 1
ATOM 1805 O O . ASP A 1 216 ? -13.311 -16.322 33.665 1.00 52.62 216 ASP A O 1
ATOM 1809 N N . ASN A 1 217 ? -13.060 -15.396 31.689 1.00 49.88 217 ASN A N 1
ATOM 1810 C CA . ASN A 1 217 ? -13.964 -14.287 32.098 1.00 49.88 217 ASN A CA 1
ATOM 1811 C C . ASN A 1 217 ? -14.953 -13.736 31.053 1.00 49.88 217 ASN A C 1
ATOM 1813 O O . ASN A 1 217 ? -14.882 -12.570 30.665 1.00 49.88 217 ASN A O 1
ATOM 1817 N N . THR A 1 218 ? -15.975 -14.511 30.681 1.00 49.62 218 THR A N 1
ATOM 1818 C CA . THR A 1 218 ? -17.261 -13.919 30.232 1.00 49.62 218 THR A CA 1
ATOM 1819 C C . THR A 1 218 ? -18.312 -13.825 31.340 1.00 49.62 218 THR A C 1
ATOM 1821 O O . THR A 1 218 ? -19.314 -13.142 31.151 1.00 49.62 218 THR A O 1
ATOM 1824 N N . ARG A 1 219 ? -18.079 -14.430 32.514 1.00 51.00 219 ARG A N 1
ATOM 1825 C CA . ARG A 1 219 ? -19.002 -14.348 33.661 1.00 51.00 219 ARG A CA 1
ATOM 1826 C C . ARG A 1 219 ? -18.828 -13.089 34.524 1.00 51.00 219 ARG A C 1
ATOM 1828 O O . ARG A 1 219 ? -19.801 -12.520 34.986 1.00 51.00 219 ARG A O 1
ATOM 1835 N N . THR A 1 220 ? -17.626 -12.549 34.681 1.00 55.44 220 THR A N 1
ATOM 1836 C CA . THR A 1 220 ? -17.356 -11.646 35.818 1.00 55.44 220 THR A CA 1
ATOM 1837 C C . THR A 1 220 ? -17.733 -10.174 35.669 1.00 55.44 220 THR A C 1
ATOM 1839 O O . THR A 1 220 ? -17.868 -9.523 36.695 1.00 55.44 220 THR A O 1
ATOM 1842 N N . TYR A 1 221 ? -17.943 -9.607 34.475 1.00 46.75 221 TYR A N 1
ATOM 1843 C CA . TYR A 1 221 ? -18.231 -8.160 34.411 1.00 46.75 221 TYR A CA 1
ATOM 1844 C C . TYR A 1 221 ? -19.664 -7.806 34.842 1.00 46.75 221 TYR A C 1
ATOM 1846 O O . TYR A 1 221 ? -19.874 -6.797 35.507 1.00 46.75 221 TYR A O 1
ATOM 1854 N N . PHE A 1 222 ? -20.649 -8.641 34.496 1.00 50.00 222 PHE A N 1
ATOM 1855 C CA . PHE A 1 222 ? -22.038 -8.443 34.929 1.00 50.00 222 PHE A CA 1
ATOM 1856 C C . PHE A 1 222 ? -22.324 -9.089 36.286 1.00 50.00 222 PHE A C 1
ATOM 1858 O O . PHE A 1 222 ? -23.100 -8.529 37.054 1.00 50.00 222 PHE A O 1
ATOM 1865 N N . ASP A 1 223 ? -21.629 -10.178 36.628 1.00 55.34 223 ASP A N 1
ATOM 1866 C CA . ASP A 1 223 ? -21.730 -10.796 37.957 1.00 55.34 223 ASP A CA 1
ATOM 1867 C C . ASP A 1 223 ? -21.087 -9.931 39.064 1.00 55.34 223 ASP A C 1
ATOM 1869 O O . ASP A 1 223 ? -21.365 -10.140 40.237 1.00 55.34 223 ASP A O 1
ATOM 1873 N N . GLN A 1 224 ? -20.245 -8.945 38.720 1.00 51.03 224 GLN A N 1
ATOM 1874 C CA . GLN A 1 224 ? -19.693 -7.960 39.669 1.00 51.03 224 GLN A CA 1
ATOM 1875 C C . GLN A 1 224 ? -20.579 -6.717 39.865 1.00 51.03 224 GLN A C 1
ATOM 1877 O O . GLN A 1 224 ? -20.280 -5.890 40.726 1.00 51.03 224 GLN A O 1
ATOM 1882 N N . LEU A 1 225 ? -21.633 -6.556 39.059 1.00 46.09 225 LEU A N 1
ATOM 1883 C CA . LEU A 1 225 ? -22.586 -5.440 39.143 1.00 46.09 225 LEU A CA 1
ATOM 1884 C C . LEU A 1 225 ? -23.944 -5.855 39.742 1.00 46.09 225 LEU A C 1
ATOM 1886 O O . LEU A 1 225 ? -24.817 -4.996 39.885 1.00 46.09 225 LEU A O 1
ATOM 1890 N N . ALA A 1 226 ? -24.117 -7.140 40.068 1.00 45.66 226 ALA A N 1
ATOM 1891 C CA . ALA A 1 226 ? -25.278 -7.712 40.755 1.00 45.66 226 ALA A CA 1
ATOM 1892 C C . ALA A 1 226 ? -24.971 -7.937 42.243 1.00 45.66 226 ALA A C 1
ATOM 1894 O O . ALA A 1 226 ? -25.897 -7.727 43.058 1.00 45.66 226 ALA A O 1
#